Protein AF-Q93A21-F1 (afdb_monomer)

Structure (mmCIF, N/CA/C/O backbone):
data_AF-Q93A21-F1
#
_entry.id   AF-Q93A21-F1
#
loop_
_atom_site.group_PDB
_atom_site.id
_atom_site.type_symbol
_atom_site.label_atom_id
_atom_site.label_alt_id
_atom_site.label_comp_id
_atom_site.label_asym_id
_atom_site.label_entity_id
_atom_site.label_seq_id
_atom_site.pdbx_PDB_ins_code
_atom_site.Cartn_x
_atom_site.Cartn_y
_atom_site.Cartn_z
_atom_site.occupancy
_atom_site.B_iso_or_equiv
_atom_site.auth_seq_id
_atom_site.auth_comp_id
_atom_site.auth_asym_id
_atom_site.auth_atom_id
_atom_site.pdbx_PDB_model_num
ATOM 1 N N . ILE A 1 1 ? -16.514 -15.549 27.787 1.00 35.66 1 ILE A N 1
ATOM 2 C CA . ILE A 1 1 ? -16.927 -14.147 27.546 1.00 35.66 1 ILE A CA 1
ATOM 3 C C . ILE A 1 1 ? -17.495 -14.115 26.143 1.00 35.66 1 ILE A C 1
ATOM 5 O O . ILE A 1 1 ? -16.759 -14.428 25.216 1.00 35.66 1 ILE A O 1
ATOM 9 N N . ILE A 1 2 ? -18.793 -13.858 26.000 1.00 28.03 2 ILE A N 1
ATOM 10 C CA . ILE A 1 2 ? -19.399 -13.656 24.680 1.00 28.03 2 ILE A CA 1
ATOM 11 C C . ILE A 1 2 ? -19.115 -12.201 24.314 1.00 28.03 2 ILE A C 1
ATOM 13 O O . ILE A 1 2 ? -19.550 -11.308 25.030 1.00 28.03 2 ILE A O 1
ATOM 17 N N . GLN A 1 3 ? -18.335 -11.961 23.261 1.00 35.00 3 GLN A N 1
ATOM 18 C CA . GLN A 1 3 ? -18.197 -10.627 22.679 1.00 35.00 3 GLN A CA 1
ATOM 19 C C . GLN A 1 3 ? -19.165 -10.538 21.507 1.00 35.00 3 GLN A C 1
ATOM 21 O O . GLN A 1 3 ? -19.070 -11.331 20.571 1.00 35.00 3 GLN A O 1
ATOM 26 N N . ALA A 1 4 ? -20.122 -9.615 21.578 1.00 41.53 4 ALA A N 1
ATOM 27 C CA . ALA A 1 4 ? -20.961 -9.321 20.431 1.00 41.53 4 ALA A CA 1
ATOM 28 C C . ALA A 1 4 ? -20.088 -8.636 19.372 1.00 41.53 4 ALA A C 1
ATOM 30 O O . ALA A 1 4 ? -19.474 -7.612 19.652 1.00 41.53 4 ALA A O 1
ATOM 31 N N . GLN A 1 5 ? -19.984 -9.228 18.183 1.00 42.22 5 GLN A N 1
ATOM 32 C CA . GLN A 1 5 ? -19.219 -8.641 17.085 1.00 42.22 5 GLN A CA 1
ATOM 33 C C . GLN A 1 5 ? -19.942 -7.401 16.552 1.00 42.22 5 GLN A C 1
ATOM 35 O O . GLN A 1 5 ? -21.159 -7.422 16.370 1.00 42.22 5 GLN A O 1
ATOM 40 N N . ALA A 1 6 ? -19.186 -6.334 16.290 1.00 52.47 6 ALA A N 1
ATOM 41 C CA . ALA A 1 6 ? -19.730 -5.131 15.676 1.00 52.47 6 ALA A CA 1
ATOM 42 C C . ALA A 1 6 ? -20.179 -5.419 14.248 1.00 52.47 6 ALA A C 1
ATOM 44 O O . ALA A 1 6 ? -19.488 -6.120 13.513 1.00 52.47 6 ALA A O 1
ATOM 45 N N . ASP A 1 7 ? -21.303 -4.831 13.841 1.00 52.41 7 ASP A N 1
ATOM 46 C CA . ASP A 1 7 ? -21.748 -4.871 12.452 1.00 52.41 7 ASP A CA 1
ATOM 47 C C . ASP A 1 7 ? -20.815 -3.991 11.587 1.00 52.41 7 ASP A C 1
ATOM 49 O O . ASP A 1 7 ? -20.862 -2.755 11.680 1.00 52.41 7 ASP A O 1
ATOM 53 N N . PRO A 1 8 ? -19.973 -4.573 10.711 1.00 50.94 8 PRO A N 1
ATOM 54 C CA . PRO A 1 8 ? -19.048 -3.802 9.880 1.00 50.94 8 PRO A CA 1
ATOM 55 C C . PRO A 1 8 ? -19.769 -2.862 8.914 1.00 50.94 8 PRO A C 1
ATOM 57 O O . PRO A 1 8 ? -19.212 -1.835 8.519 1.00 50.94 8 PRO A O 1
ATOM 60 N N . THR A 1 9 ? -21.023 -3.157 8.554 1.00 53.62 9 THR A N 1
ATOM 61 C CA . THR A 1 9 ? -21.804 -2.290 7.669 1.00 53.62 9 THR A CA 1
ATOM 62 C C . THR A 1 9 ? -22.186 -0.981 8.357 1.00 53.62 9 THR A C 1
ATOM 64 O O . THR A 1 9 ? -22.279 0.051 7.689 1.00 53.62 9 THR A O 1
ATOM 67 N N . LYS A 1 10 ? -22.314 -0.970 9.692 1.00 55.03 10 LYS A N 1
ATOM 68 C CA . LYS A 1 10 ? -22.473 0.264 10.478 1.00 55.03 10 LYS A CA 1
ATOM 69 C C . LYS A 1 10 ? -21.170 1.057 10.554 1.00 55.03 10 LYS A C 1
ATOM 71 O O . LYS A 1 10 ? -21.223 2.274 10.401 1.00 55.03 10 LYS A O 1
ATOM 76 N N . SER A 1 11 ? -20.012 0.394 10.673 1.00 52.12 11 SER A N 1
ATOM 77 C CA . SER A 1 11 ? -18.696 1.059 10.595 1.00 52.12 11 SER A CA 1
ATOM 78 C C . SER A 1 11 ? -18.516 1.803 9.272 1.00 52.12 11 SER A C 1
ATOM 80 O O . SER A 1 11 ? -17.968 2.907 9.258 1.00 52.12 11 SER A O 1
ATOM 82 N N . LEU A 1 12 ? -18.990 1.195 8.177 1.00 55.97 12 LEU A N 1
ATOM 83 C CA . LEU A 1 12 ? -18.939 1.745 6.823 1.00 55.97 12 LEU A CA 1
ATOM 84 C C . LEU A 1 12 ? -19.945 2.894 6.617 1.00 55.97 12 LEU A C 1
ATOM 86 O O . LEU A 1 12 ? -19.618 3.884 5.968 1.00 55.97 12 LEU A O 1
ATOM 90 N N . LYS A 1 13 ? -21.155 2.790 7.190 1.00 53.31 13 LYS A N 1
ATOM 91 C CA . LYS A 1 13 ? -22.239 3.788 7.064 1.00 53.31 13 LYS A CA 1
ATOM 92 C C . LYS A 1 13 ? -22.122 4.979 8.014 1.00 53.31 13 LYS A C 1
ATOM 94 O O . LYS A 1 13 ? -22.643 6.045 7.699 1.00 53.31 13 LYS A O 1
ATOM 99 N N . ALA A 1 14 ? -21.425 4.855 9.143 1.00 49.59 14 ALA A N 1
ATOM 100 C CA . ALA A 1 14 ? -21.197 5.947 10.097 1.00 49.59 14 ALA A CA 1
ATOM 101 C C . ALA A 1 14 ? -20.151 6.981 9.609 1.00 49.59 14 ALA A C 1
ATOM 103 O O . ALA A 1 14 ? -19.453 7.624 10.399 1.00 49.59 14 ALA A O 1
ATOM 104 N N . ALA A 1 15 ? -20.119 7.211 8.290 1.00 39.16 15 ALA A N 1
ATOM 105 C CA . ALA A 1 15 ? -19.331 8.199 7.555 1.00 39.16 15 ALA A CA 1
ATOM 106 C C . ALA A 1 15 ? -19.536 9.663 8.013 1.00 39.16 15 ALA A C 1
ATOM 108 O O . ALA A 1 15 ? -18.883 10.561 7.489 1.00 39.16 15 ALA A O 1
ATOM 109 N N . GLY A 1 16 ? -20.409 9.914 8.994 1.00 41.53 16 GLY A N 1
ATOM 110 C CA . GLY A 1 16 ? -20.748 11.247 9.481 1.00 41.53 16 GLY A CA 1
ATOM 111 C C . GLY A 1 16 ? -19.915 11.790 10.644 1.00 41.53 16 GLY A C 1
ATOM 112 O O . GLY A 1 16 ? -19.806 13.009 10.731 1.00 41.53 16 GLY A O 1
ATOM 113 N N . SER A 1 17 ? -19.332 10.979 11.545 1.00 41.81 17 SER A N 1
ATOM 114 C CA . SER A 1 17 ? -18.677 11.594 12.726 1.00 41.81 17 SER A CA 1
ATOM 115 C C . SER A 1 17 ? -17.762 10.748 13.623 1.00 41.81 17 SER A C 1
ATOM 117 O O . SER A 1 17 ? -17.235 11.315 14.582 1.00 41.81 17 SER A O 1
ATOM 119 N N . SER A 1 18 ? -17.515 9.443 13.413 1.00 41.97 18 SER A N 1
ATOM 120 C CA . SER A 1 18 ? -16.707 8.695 14.414 1.00 41.97 18 SER A CA 1
ATOM 121 C C . SER A 1 18 ? -15.908 7.477 13.924 1.00 41.97 18 SER A C 1
ATOM 123 O O . SER A 1 18 ? -14.772 7.320 14.361 1.00 41.97 18 SER A O 1
ATOM 125 N N . SER A 1 19 ? -16.431 6.650 13.008 1.00 49.62 19 SER A N 1
ATOM 126 C CA . SER A 1 19 ? -15.796 5.386 12.558 1.00 49.62 19 SER A CA 1
ATOM 127 C C . SER A 1 19 ? -15.216 5.424 11.133 1.00 49.62 19 SER A C 1
ATOM 129 O O . SER A 1 19 ? -14.592 4.462 10.682 1.00 49.62 19 SER A O 1
ATOM 131 N N . SER A 1 20 ? -15.406 6.530 10.405 1.00 58.72 20 SER A N 1
ATOM 132 C CA . SER A 1 20 ? -15.055 6.663 8.980 1.00 58.72 20 SER A CA 1
ATOM 133 C C . SER A 1 20 ? -13.555 6.535 8.687 1.00 58.72 20 SER A C 1
ATOM 135 O O . SER A 1 20 ? -13.164 6.132 7.588 1.00 58.72 20 SER A O 1
ATOM 137 N N . GLY A 1 21 ? -12.706 6.831 9.676 1.00 71.38 21 GLY A N 1
ATOM 138 C CA . GLY A 1 21 ? -11.256 6.767 9.529 1.00 71.38 21 GLY A CA 1
ATOM 139 C C . GLY A 1 21 ? -10.744 5.360 9.236 1.00 71.38 21 GLY A C 1
ATOM 140 O O . GLY A 1 21 ? -9.847 5.214 8.413 1.00 71.38 21 GLY A O 1
ATOM 141 N N . VAL A 1 22 ? -11.333 4.320 9.839 1.00 80.38 22 VAL A N 1
ATOM 142 C CA . VAL A 1 22 ? -10.881 2.929 9.647 1.00 80.38 22 VAL A CA 1
ATOM 143 C C . VAL A 1 22 ? -11.109 2.477 8.207 1.00 80.38 22 VAL A C 1
ATOM 145 O O . VAL A 1 22 ? -10.188 1.961 7.584 1.00 80.38 22 VAL A O 1
ATOM 148 N N . ALA A 1 23 ? -12.288 2.752 7.639 1.00 73.75 23 ALA A N 1
ATOM 149 C CA . ALA A 1 23 ? -12.584 2.425 6.245 1.00 73.75 23 ALA A CA 1
ATOM 150 C C . ALA A 1 23 ? -11.651 3.172 5.272 1.00 73.75 23 ALA A C 1
ATOM 152 O O . ALA A 1 23 ? -11.076 2.565 4.371 1.00 73.75 23 ALA A O 1
ATOM 153 N N . LYS A 1 24 ? -11.415 4.476 5.478 1.00 76.50 24 LYS A N 1
ATOM 154 C CA . LYS A 1 24 ? -10.456 5.230 4.650 1.00 76.50 24 LYS A CA 1
ATOM 155 C C . LYS A 1 24 ? -9.019 4.712 4.801 1.00 76.50 24 LYS A C 1
ATOM 157 O O . LYS A 1 24 ? -8.284 4.646 3.814 1.00 76.50 24 LYS A O 1
ATOM 162 N N . GLY A 1 25 ? -8.633 4.308 6.010 1.00 80.19 25 GLY A N 1
ATOM 163 C CA . GLY A 1 25 ? -7.358 3.649 6.278 1.00 80.19 25 GLY A CA 1
ATOM 164 C C . GLY A 1 25 ? -7.228 2.333 5.515 1.00 80.19 25 GLY A C 1
ATOM 165 O O . GLY A 1 25 ? -6.240 2.142 4.813 1.00 80.19 25 GLY A O 1
ATOM 166 N N . ALA A 1 26 ? -8.249 1.472 5.572 1.00 82.31 26 ALA A N 1
ATOM 167 C CA . ALA A 1 26 ? -8.297 0.209 4.836 1.00 82.31 26 ALA A CA 1
ATOM 168 C C . ALA A 1 26 ? -8.162 0.423 3.319 1.00 82.31 26 ALA A C 1
ATOM 170 O O . ALA A 1 26 ? -7.377 -0.261 2.667 1.00 82.31 26 ALA A O 1
ATOM 171 N N . LEU A 1 27 ? -8.861 1.420 2.761 1.00 76.69 27 LEU A N 1
ATOM 172 C CA . LEU A 1 27 ? -8.749 1.782 1.344 1.00 76.69 27 LEU A CA 1
ATOM 173 C C . LEU A 1 27 ? -7.333 2.246 0.984 1.00 76.69 27 LEU A C 1
ATOM 175 O O . LEU A 1 27 ? -6.785 1.827 -0.033 1.00 76.69 27 LEU A O 1
ATOM 179 N N . THR A 1 28 ? -6.735 3.090 1.827 1.00 78.69 28 THR A N 1
ATOM 180 C CA . THR A 1 28 ? -5.367 3.582 1.618 1.00 78.69 28 THR A CA 1
ATOM 181 C C . THR A 1 28 ? -4.352 2.442 1.669 1.00 78.69 28 THR A C 1
ATOM 183 O O . THR A 1 28 ? -3.467 2.379 0.821 1.00 78.69 28 THR A O 1
ATOM 186 N N . ILE A 1 29 ? -4.492 1.524 2.631 1.00 86.06 29 ILE A N 1
ATOM 187 C CA . ILE A 1 29 ? -3.640 0.336 2.747 1.00 86.06 29 ILE A CA 1
ATOM 188 C C . ILE A 1 29 ? -3.776 -0.541 1.508 1.00 86.06 29 ILE A C 1
ATOM 190 O O . ILE A 1 29 ? -2.761 -0.869 0.904 1.00 86.06 29 ILE A O 1
ATOM 194 N N . LEU A 1 30 ? -5.001 -0.878 1.097 1.00 82.25 30 LEU A N 1
ATOM 195 C CA . LEU A 1 30 ? -5.222 -1.724 -0.074 1.00 82.25 30 LEU A CA 1
ATOM 196 C C . LEU A 1 30 ? -4.632 -1.089 -1.342 1.00 82.25 30 LEU A C 1
ATOM 198 O O . LEU A 1 30 ? -3.885 -1.747 -2.063 1.00 82.25 30 LEU A O 1
ATOM 202 N N . GLY A 1 31 ? -4.904 0.199 -1.583 1.00 76.06 31 GLY A N 1
ATOM 203 C CA . GLY A 1 31 ? -4.332 0.939 -2.713 1.00 76.06 31 GLY A CA 1
ATOM 204 C C . GLY A 1 31 ? -2.802 0.957 -2.686 1.00 76.06 31 GLY A C 1
ATOM 205 O O . GLY A 1 31 ? -2.156 0.672 -3.695 1.00 76.06 31 GLY A O 1
ATOM 206 N N . GLY A 1 32 ? -2.214 1.192 -1.510 1.00 80.81 32 GLY A N 1
ATOM 207 C CA . GLY A 1 32 ? -0.769 1.146 -1.323 1.00 80.81 32 GLY A CA 1
ATOM 208 C C . GLY A 1 32 ? -0.169 -0.241 -1.555 1.00 80.81 32 GLY A C 1
ATOM 209 O O . GLY A 1 32 ? 0.879 -0.355 -2.184 1.00 80.81 32 GLY A O 1
ATOM 210 N N . GLN A 1 33 ? -0.832 -1.311 -1.113 1.00 84.69 33 GLN A N 1
ATOM 211 C CA . GLN A 1 33 ? -0.381 -2.689 -1.331 1.00 84.69 33 GLN A CA 1
ATOM 212 C C . GLN A 1 33 ? -0.438 -3.101 -2.801 1.00 84.69 33 GLN A C 1
ATOM 214 O O . GLN A 1 33 ? 0.506 -3.719 -3.290 1.00 84.69 33 GLN A O 1
ATOM 219 N N . ILE A 1 34 ? -1.498 -2.719 -3.519 1.00 82.38 34 ILE A N 1
ATOM 220 C CA . ILE A 1 34 ? -1.605 -2.928 -4.971 1.00 82.38 34 ILE A CA 1
ATOM 221 C C . ILE A 1 34 ? -0.466 -2.195 -5.684 1.00 82.38 34 ILE A C 1
ATOM 223 O O . ILE A 1 34 ? 0.241 -2.801 -6.486 1.00 82.38 34 ILE A O 1
ATOM 227 N N . CYS A 1 35 ? -0.238 -0.925 -5.337 1.00 85.31 35 CYS A N 1
ATOM 228 C CA . CYS A 1 35 ? 0.870 -0.133 -5.867 1.00 85.31 35 CYS A CA 1
ATOM 229 C C . CYS A 1 35 ? 2.231 -0.794 -5.597 1.00 85.31 35 CYS A C 1
ATOM 231 O O . CYS A 1 35 ? 3.031 -0.949 -6.517 1.00 85.31 35 CYS A O 1
ATOM 233 N N . MET A 1 36 ? 2.483 -1.241 -4.362 1.00 90.38 36 MET A N 1
ATOM 234 C CA . MET A 1 36 ? 3.740 -1.886 -3.975 1.00 90.38 36 MET A CA 1
ATOM 235 C C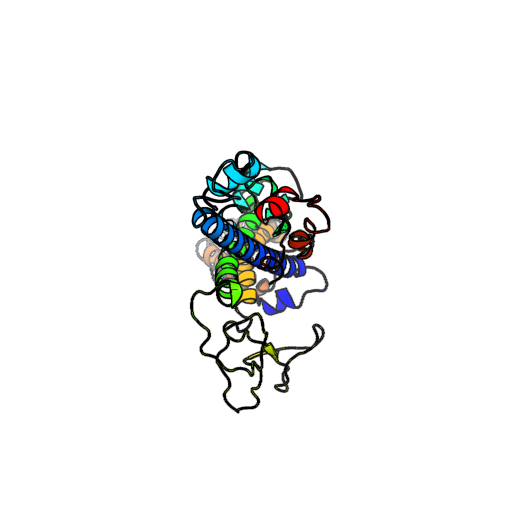 . MET A 1 36 ? 3.976 -3.186 -4.747 1.00 90.38 36 MET A C 1
ATOM 237 O O . MET A 1 36 ? 5.063 -3.386 -5.286 1.00 90.38 36 MET A O 1
ATOM 241 N N . LEU A 1 37 ? 2.961 -4.048 -4.840 1.00 86.19 37 LEU A N 1
ATOM 242 C CA . LEU A 1 37 ? 3.049 -5.321 -5.559 1.0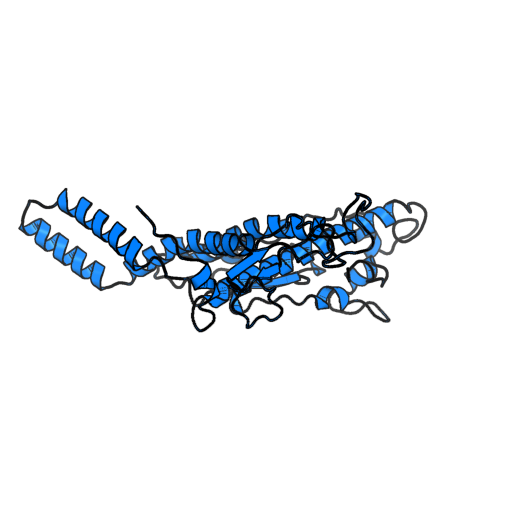0 86.19 37 LEU A CA 1
ATOM 243 C C . LEU A 1 37 ? 3.204 -5.125 -7.070 1.00 86.19 37 LEU A C 1
ATOM 245 O O . LEU A 1 37 ? 4.009 -5.818 -7.694 1.00 86.19 37 LEU A O 1
ATOM 249 N N . GLY A 1 38 ? 2.462 -4.182 -7.655 1.00 82.31 38 GLY A N 1
ATOM 250 C CA . GLY A 1 38 ? 2.583 -3.826 -9.068 1.00 82.31 38 GLY A CA 1
ATOM 251 C C . GLY A 1 38 ? 3.979 -3.293 -9.388 1.00 82.31 38 GLY A C 1
ATOM 252 O O . GLY A 1 38 ? 4.647 -3.802 -10.290 1.00 82.31 38 GLY A O 1
ATOM 253 N N . LEU A 1 39 ? 4.472 -2.341 -8.588 1.00 87.88 39 LEU A N 1
ATOM 254 C CA . LEU A 1 39 ? 5.812 -1.773 -8.734 1.00 87.88 39 LEU A CA 1
ATOM 255 C C . LEU A 1 39 ? 6.903 -2.839 -8.573 1.00 87.88 39 LEU A C 1
ATOM 257 O O . LEU A 1 39 ? 7.810 -2.912 -9.400 1.00 87.88 39 LEU A O 1
ATOM 261 N N . GLN A 1 40 ? 6.795 -3.705 -7.563 1.00 91.62 40 GLN A N 1
ATOM 262 C CA . GLN A 1 40 ? 7.717 -4.822 -7.352 1.00 91.62 40 GLN A CA 1
ATOM 263 C C . GLN A 1 40 ? 7.764 -5.755 -8.569 1.00 91.62 40 GLN A C 1
ATOM 265 O O . GLN A 1 40 ? 8.851 -6.086 -9.047 1.00 91.62 40 GLN A O 1
ATOM 270 N N . LYS A 1 41 ? 6.604 -6.158 -9.106 1.00 88.69 41 LYS A N 1
ATOM 271 C CA . LYS A 1 41 ? 6.532 -7.022 -10.295 1.00 88.69 41 LYS A CA 1
ATOM 272 C C . LYS A 1 41 ? 7.110 -6.348 -11.535 1.00 88.69 41 LYS A C 1
ATOM 274 O O . LYS A 1 41 ? 7.840 -7.006 -12.274 1.00 88.69 41 LYS A O 1
ATOM 279 N N . GLN A 1 42 ? 6.838 -5.060 -11.754 1.00 86.88 42 GLN A N 1
ATOM 280 C CA . GLN A 1 42 ? 7.413 -4.330 -12.888 1.00 86.88 42 GLN A CA 1
ATOM 281 C C . GLN A 1 42 ? 8.928 -4.174 -12.761 1.00 86.88 42 GLN A C 1
ATOM 283 O O . GLN A 1 42 ? 9.646 -4.396 -13.733 1.00 86.88 42 GLN A O 1
ATOM 288 N N . LEU A 1 43 ? 9.436 -3.848 -11.569 1.00 90.69 43 LEU A N 1
ATOM 289 C CA . LEU A 1 43 ? 10.876 -3.778 -11.318 1.00 90.69 43 LEU A CA 1
ATOM 290 C C . LEU A 1 43 ? 11.546 -5.132 -11.562 1.00 90.69 43 LEU A C 1
ATOM 292 O O . LEU A 1 43 ? 12.593 -5.184 -12.204 1.00 90.69 43 LEU A O 1
ATOM 296 N N . GLN A 1 44 ? 10.927 -6.225 -11.110 1.00 91.50 44 GLN A N 1
ATOM 297 C CA . GLN A 1 44 ? 11.428 -7.577 -11.345 1.00 91.50 44 GLN A CA 1
ATOM 298 C C . GLN A 1 44 ? 11.450 -7.912 -12.842 1.00 91.50 44 GLN A C 1
ATOM 300 O O . GLN A 1 44 ? 12.493 -8.297 -13.365 1.00 91.50 44 GLN A O 1
ATOM 305 N N . ALA A 1 45 ? 10.341 -7.687 -13.552 1.00 88.12 45 ALA A N 1
ATOM 306 C CA . ALA A 1 45 ? 10.245 -7.941 -14.987 1.00 88.12 45 ALA A CA 1
ATOM 307 C C . ALA A 1 45 ? 11.253 -7.105 -15.795 1.00 88.12 45 ALA A C 1
ATOM 309 O O . ALA A 1 45 ? 11.907 -7.621 -16.702 1.00 88.12 45 ALA A O 1
ATOM 310 N N . GLN A 1 46 ? 11.421 -5.827 -15.445 1.00 88.25 46 GLN A N 1
ATOM 311 C CA . GLN A 1 46 ? 12.367 -4.932 -16.108 1.00 88.25 46 GLN A CA 1
ATOM 312 C C . GLN A 1 46 ? 13.815 -5.355 -15.857 1.00 88.25 46 GLN A C 1
ATOM 314 O O . GLN A 1 46 ? 14.636 -5.363 -16.776 1.00 88.25 46 GLN A O 1
ATOM 319 N N . ARG A 1 47 ? 14.131 -5.744 -14.619 1.00 90.00 47 ARG A N 1
ATOM 320 C CA . ARG A 1 47 ? 15.449 -6.260 -14.254 1.00 90.00 47 ARG A CA 1
ATOM 321 C C . ARG A 1 47 ? 15.773 -7.537 -15.022 1.00 90.00 47 ARG A C 1
ATOM 323 O O . ARG A 1 47 ? 16.853 -7.633 -15.601 1.00 90.00 47 ARG A O 1
ATOM 330 N N . ASP A 1 48 ? 14.845 -8.488 -15.070 1.00 89.62 48 ASP A N 1
ATOM 331 C CA . ASP A 1 48 ? 15.032 -9.757 -15.779 1.00 89.62 48 ASP A CA 1
ATOM 332 C C . ASP A 1 48 ? 15.200 -9.533 -17.288 1.00 89.62 48 ASP A C 1
ATOM 334 O O . ASP A 1 48 ? 16.088 -10.121 -17.913 1.00 89.62 48 ASP A O 1
ATOM 338 N N . LEU A 1 49 ? 14.434 -8.597 -17.862 1.00 87.88 49 LEU A N 1
ATOM 339 C CA . LEU A 1 49 ? 14.604 -8.158 -19.245 1.00 87.88 49 LEU A CA 1
ATOM 340 C C . LEU A 1 49 ? 16.020 -7.622 -19.492 1.00 87.88 49 LEU A C 1
ATOM 342 O O . LEU A 1 49 ? 16.663 -8.022 -20.462 1.00 87.88 49 LEU A O 1
ATOM 346 N N . TYR A 1 50 ? 16.533 -6.747 -18.630 1.00 89.25 50 TYR A N 1
ATOM 347 C CA . TYR A 1 50 ? 17.875 -6.195 -18.809 1.00 89.25 50 TYR A CA 1
ATOM 348 C C . TYR A 1 50 ? 18.985 -7.230 -18.606 1.00 89.25 50 TYR A C 1
ATOM 350 O O . TYR A 1 50 ? 19.978 -7.207 -19.331 1.00 89.25 50 TYR A O 1
ATOM 358 N N . LEU A 1 51 ? 18.822 -8.161 -17.663 1.00 87.94 51 LEU A N 1
ATOM 359 C CA . LEU A 1 51 ? 19.780 -9.248 -17.443 1.00 87.94 51 LEU A CA 1
ATOM 360 C C . LEU A 1 51 ? 19.812 -10.236 -18.617 1.00 87.94 51 LEU A C 1
ATOM 362 O O . LEU A 1 51 ? 20.882 -10.750 -18.950 1.00 87.94 51 LEU A O 1
ATOM 366 N N . SER A 1 52 ? 18.678 -10.453 -19.293 1.00 86.44 52 SER A N 1
ATOM 367 C CA . SER A 1 52 ? 18.633 -11.259 -20.522 1.00 86.44 52 SER A CA 1
ATOM 368 C C . SER A 1 52 ? 19.469 -10.645 -21.658 1.00 86.44 52 SER A C 1
ATOM 370 O O . SER A 1 52 ? 20.031 -11.362 -22.485 1.00 86.44 52 SER A O 1
ATOM 372 N N . GLN A 1 53 ? 19.655 -9.320 -21.646 1.00 82.94 53 GLN A N 1
ATOM 373 C CA . GLN A 1 53 ? 20.440 -8.557 -22.622 1.00 82.94 53 GLN A CA 1
ATOM 374 C C . GLN A 1 53 ? 21.923 -8.458 -22.217 1.00 82.94 53 GLN A C 1
ATOM 376 O O . GLN A 1 53 ? 22.553 -7.418 -22.369 1.00 82.94 53 GLN A O 1
ATOM 381 N N . SER A 1 54 ? 22.503 -9.557 -21.721 1.00 66.75 54 SER A N 1
ATOM 382 C CA . SER A 1 54 ? 23.845 -9.649 -21.103 1.00 66.75 54 SER A CA 1
ATOM 383 C C . SER A 1 54 ? 25.019 -8.972 -21.840 1.00 66.75 54 SER A C 1
ATOM 385 O O . SER A 1 54 ? 26.039 -8.677 -21.217 1.00 66.75 54 SER A O 1
ATOM 387 N N . LYS A 1 55 ? 24.905 -8.702 -23.148 1.00 73.31 55 LYS A N 1
ATOM 388 C CA . LYS A 1 55 ? 25.948 -8.068 -23.980 1.00 73.31 55 LYS A CA 1
ATOM 389 C C . LYS A 1 55 ? 25.664 -6.611 -24.364 1.00 73.31 55 LYS A C 1
ATOM 391 O O . LYS A 1 55 ? 26.480 -6.009 -25.059 1.00 73.31 55 LYS A O 1
ATOM 396 N N . SER A 1 56 ? 24.542 -6.037 -23.939 1.00 77.00 56 SER A N 1
ATOM 397 C CA . SER A 1 56 ? 24.120 -4.690 -24.332 1.00 77.00 56 SER A CA 1
ATOM 398 C C . SER A 1 56 ? 23.610 -3.888 -23.131 1.00 77.00 56 SER A C 1
ATOM 400 O O . SER A 1 56 ? 23.108 -4.475 -22.169 1.00 77.00 56 SER A O 1
ATOM 402 N N . PRO A 1 57 ? 23.728 -2.548 -23.157 1.00 77.12 57 PRO A N 1
ATOM 403 C CA . PRO A 1 57 ? 23.079 -1.699 -22.166 1.00 77.12 57 PRO A CA 1
ATOM 404 C C . PRO A 1 57 ? 21.583 -2.043 -22.057 1.00 77.12 57 PRO A C 1
ATOM 406 O O . PRO A 1 57 ? 20.971 -2.386 -23.069 1.00 77.12 57 PRO A O 1
ATOM 409 N N . PRO A 1 58 ? 20.979 -1.952 -20.862 1.00 80.56 58 PRO A N 1
ATOM 410 C CA . PRO A 1 58 ? 21.470 -1.166 -19.732 1.00 80.56 58 PRO A CA 1
ATOM 411 C C . PRO A 1 58 ? 22.192 -1.967 -18.634 1.00 80.56 58 PRO A C 1
ATOM 413 O O . PRO A 1 58 ? 22.868 -1.339 -17.833 1.00 80.56 58 PRO A O 1
ATOM 416 N N . CYS A 1 59 ? 22.106 -3.305 -18.594 1.00 85.19 59 CYS A N 1
ATOM 417 C CA . CYS A 1 59 ? 22.858 -4.131 -17.627 1.00 85.19 59 CYS A CA 1
ATOM 418 C C . CYS A 1 59 ? 24.141 -4.758 -18.198 1.00 85.19 59 CYS A C 1
ATOM 420 O O . CYS A 1 59 ? 25.017 -5.148 -17.426 1.00 85.19 59 CYS A O 1
ATOM 422 N N . GLY A 1 60 ? 24.262 -4.877 -19.523 1.00 80.38 60 GLY A N 1
ATOM 423 C CA . GLY A 1 60 ? 25.466 -5.357 -20.201 1.00 80.38 60 GLY A CA 1
ATOM 424 C C . GLY A 1 60 ? 26.426 -4.224 -20.584 1.00 80.38 60 GLY A C 1
ATOM 425 O O . GLY A 1 60 ? 26.038 -3.062 -20.707 1.00 80.38 60 GLY A O 1
ATOM 426 N N . GLY A 1 61 ? 27.698 -4.566 -20.810 1.00 82.25 61 GLY A N 1
ATOM 427 C CA . GLY A 1 61 ? 28.743 -3.596 -21.154 1.00 82.25 61 GLY A CA 1
ATOM 428 C C . GLY A 1 61 ? 29.237 -2.808 -19.937 1.00 82.25 61 GLY A C 1
ATOM 429 O O . GLY A 1 61 ? 29.703 -3.410 -18.973 1.00 82.25 61 GLY A O 1
ATOM 430 N N . ASN A 1 62 ? 29.153 -1.474 -19.997 1.00 82.25 62 ASN A N 1
ATOM 431 C CA . ASN A 1 62 ? 29.578 -0.560 -18.930 1.00 82.25 62 ASN A CA 1
ATOM 432 C C . ASN A 1 62 ? 28.374 0.248 -18.389 1.00 82.25 62 ASN A C 1
ATOM 434 O O . ASN A 1 62 ? 28.155 1.379 -18.831 1.00 82.25 62 ASN A O 1
ATOM 438 N N . PRO A 1 63 ? 27.537 -0.344 -17.513 1.00 84.00 63 PRO A N 1
ATOM 439 C CA . PRO A 1 63 ? 26.356 0.318 -16.954 1.00 84.00 63 PRO A CA 1
ATOM 440 C C . PRO A 1 63 ? 26.731 1.527 -16.086 1.00 84.00 63 PRO A C 1
ATOM 442 O O . PRO A 1 63 ? 27.787 1.541 -15.453 1.00 84.00 63 PRO A O 1
ATOM 445 N N . THR A 1 64 ? 25.839 2.521 -15.988 1.00 84.94 64 THR A N 1
ATOM 446 C CA . THR A 1 64 ? 26.010 3.603 -15.001 1.00 84.94 64 THR A CA 1
ATOM 447 C C . THR A 1 64 ? 25.997 3.028 -13.576 1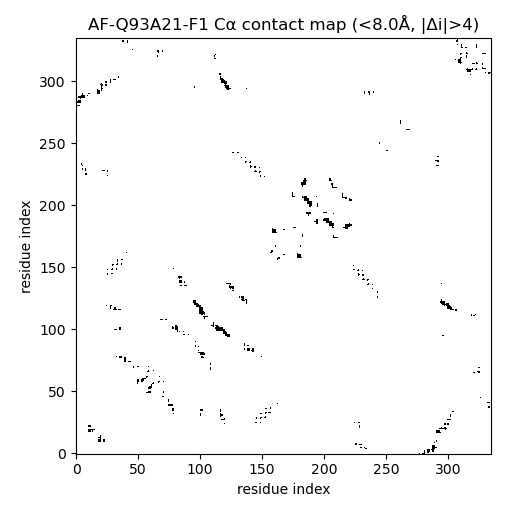.00 84.94 64 THR A C 1
ATOM 449 O O . THR A 1 64 ? 25.410 1.960 -13.366 1.00 84.94 64 THR A O 1
ATOM 452 N N . PRO A 1 65 ? 26.604 3.690 -12.573 1.00 85.94 65 PRO A N 1
ATOM 453 C CA . PRO A 1 65 ? 26.598 3.203 -11.189 1.00 85.94 65 PRO A CA 1
ATOM 454 C C . PRO A 1 65 ? 25.190 2.889 -10.652 1.00 85.94 65 PRO A C 1
ATOM 456 O O . PRO A 1 65 ? 24.970 1.864 -9.997 1.00 85.94 65 PRO A O 1
ATOM 459 N N . GLU A 1 66 ? 24.218 3.730 -10.994 1.00 84.19 66 GLU A N 1
ATOM 460 C CA . GLU A 1 66 ? 22.812 3.604 -10.604 1.00 84.19 66 GLU A CA 1
ATOM 461 C C . GLU A 1 66 ? 22.159 2.376 -11.243 1.00 84.19 66 GLU A C 1
ATOM 463 O O . GLU A 1 66 ? 21.443 1.623 -10.579 1.00 84.19 66 GLU A O 1
ATOM 468 N N . MET A 1 67 ? 22.428 2.150 -12.530 1.00 88.25 67 MET A N 1
ATOM 469 C CA . MET A 1 67 ? 21.903 1.003 -13.262 1.00 88.25 67 MET A CA 1
ATOM 470 C C . MET A 1 67 ? 22.582 -0.292 -12.816 1.00 88.25 67 MET A C 1
ATOM 472 O O . MET A 1 67 ? 21.917 -1.297 -12.594 1.00 88.25 67 MET A O 1
ATOM 476 N N . ASN A 1 68 ? 23.895 -0.264 -12.583 1.00 87.62 68 ASN A N 1
ATOM 477 C CA . ASN A 1 68 ? 24.641 -1.399 -12.050 1.00 87.62 68 ASN A CA 1
ATOM 478 C C . ASN A 1 68 ? 24.085 -1.847 -10.688 1.00 87.62 68 ASN A C 1
ATOM 480 O O . ASN A 1 68 ? 23.973 -3.047 -10.433 1.00 87.62 68 ASN A O 1
ATOM 484 N N . THR A 1 69 ? 23.683 -0.891 -9.844 1.00 88.25 69 THR A N 1
ATOM 485 C CA . THR A 1 69 ? 23.010 -1.169 -8.567 1.00 88.25 69 THR A CA 1
ATOM 486 C C . THR A 1 69 ? 21.685 -1.898 -8.793 1.00 88.25 69 THR A C 1
ATOM 488 O O . THR A 1 69 ? 21.464 -2.950 -8.196 1.00 88.25 69 THR A O 1
ATOM 491 N N . PHE A 1 70 ? 20.839 -1.412 -9.703 1.00 90.06 70 PHE A N 1
ATOM 492 C CA . PHE A 1 70 ? 19.574 -2.068 -10.051 1.00 90.06 70 PHE A CA 1
ATOM 493 C C . PHE A 1 70 ? 19.768 -3.493 -10.597 1.00 90.06 70 PHE A C 1
ATOM 495 O O . PHE A 1 70 ? 19.145 -4.439 -10.119 1.00 90.06 70 PHE A O 1
ATOM 502 N N . CYS A 1 71 ? 20.699 -3.683 -11.536 1.00 89.31 71 CYS A N 1
ATOM 503 C CA . CYS A 1 71 ? 20.984 -4.986 -12.144 1.00 89.31 71 CYS A CA 1
ATOM 504 C C . CYS A 1 71 ? 21.448 -6.031 -11.114 1.00 89.31 71 CYS A C 1
ATOM 506 O O . CYS A 1 71 ? 21.105 -7.214 -11.205 1.00 89.31 71 CYS A O 1
ATOM 508 N N . ARG A 1 72 ? 22.240 -5.611 -10.120 1.00 88.12 72 ARG A N 1
ATOM 509 C CA . ARG A 1 72 ? 22.873 -6.515 -9.143 1.00 88.12 72 ARG A CA 1
ATOM 510 C C . ARG A 1 72 ? 22.072 -6.715 -7.862 1.00 88.12 72 ARG A C 1
ATOM 512 O O . ARG A 1 72 ? 22.353 -7.663 -7.136 1.00 88.12 72 ARG A O 1
ATOM 519 N N . THR A 1 73 ? 21.074 -5.879 -7.600 1.00 90.06 73 THR A N 1
ATOM 520 C CA . THR A 1 73 ? 20.249 -5.980 -6.390 1.00 90.06 73 THR A CA 1
ATOM 521 C C . THR A 1 73 ? 19.011 -6.827 -6.671 1.00 90.06 73 THR A C 1
ATOM 523 O O . THR A 1 73 ? 18.316 -6.600 -7.658 1.00 90.06 73 THR A O 1
ATOM 526 N N . ALA A 1 74 ? 18.731 -7.817 -5.821 1.00 91.19 74 ALA A N 1
ATOM 527 C CA . ALA A 1 74 ? 17.468 -8.550 -5.880 1.00 91.19 74 ALA A CA 1
ATOM 528 C C . ALA A 1 74 ? 16.310 -7.631 -5.467 1.00 91.19 74 ALA A C 1
ATOM 530 O O . ALA A 1 74 ? 16.460 -6.848 -4.528 1.00 91.19 74 ALA A O 1
ATOM 531 N N . ILE A 1 75 ? 15.167 -7.725 -6.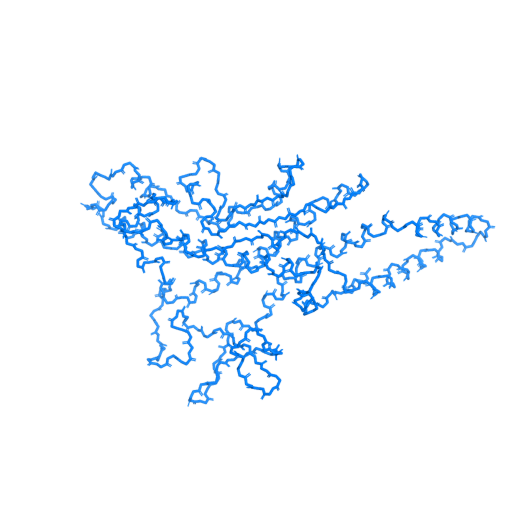150 1.00 93.31 75 ILE A N 1
ATOM 532 C CA . ILE A 1 75 ? 13.985 -6.947 -5.774 1.00 93.31 75 ILE A CA 1
ATOM 533 C C . ILE A 1 75 ? 13.373 -7.591 -4.513 1.00 93.31 75 ILE A C 1
ATOM 535 O O . ILE A 1 75 ? 12.999 -8.764 -4.567 1.00 93.31 75 ILE A O 1
ATOM 539 N N . PRO A 1 76 ? 13.307 -6.882 -3.369 1.00 93.88 76 PRO A N 1
ATOM 540 C CA . PRO A 1 76 ? 12.733 -7.418 -2.136 1.00 93.88 76 PRO A CA 1
ATOM 541 C C . PRO A 1 76 ? 11.205 -7.504 -2.219 1.00 93.88 76 PRO A C 1
ATOM 543 O O . PRO A 1 76 ? 10.589 -6.963 -3.136 1.00 93.88 76 PRO A O 1
ATOM 546 N N . ASP A 1 77 ? 10.585 -8.140 -1.225 1.00 94.25 77 ASP A N 1
ATOM 547 C CA . ASP A 1 77 ? 9.138 -8.048 -1.032 1.00 94.25 77 ASP A CA 1
ATOM 548 C C . ASP A 1 77 ? 8.768 -6.698 -0.406 1.00 94.25 77 ASP A C 1
ATOM 550 O O . ASP A 1 77 ? 9.108 -6.424 0.748 1.00 94.25 77 ASP A O 1
ATOM 554 N N . PHE A 1 78 ? 8.062 -5.860 -1.162 1.00 95.62 78 PHE A N 1
ATOM 555 C CA . PHE A 1 78 ? 7.706 -4.503 -0.753 1.00 95.62 78 PHE A CA 1
ATOM 556 C C . PHE A 1 78 ? 6.664 -4.529 0.372 1.00 95.62 78 PHE A C 1
ATOM 558 O O . PHE A 1 78 ? 6.688 -3.652 1.237 1.00 95.62 78 PHE A O 1
ATOM 565 N N . ILE A 1 79 ? 5.804 -5.553 0.418 1.00 94.69 79 ILE A N 1
ATOM 566 C CA . ILE A 1 79 ? 4.778 -5.703 1.459 1.00 94.69 79 ILE A CA 1
ATOM 567 C C . ILE A 1 79 ? 5.424 -5.931 2.832 1.00 94.69 79 ILE A C 1
ATOM 569 O O . ILE A 1 79 ? 5.047 -5.296 3.817 1.00 94.69 79 ILE A O 1
ATOM 573 N N . SER A 1 80 ? 6.459 -6.771 2.900 1.00 95.38 80 SER A N 1
ATOM 574 C CA . SER A 1 80 ? 7.174 -7.059 4.153 1.00 95.38 80 SER A CA 1
ATOM 575 C C . SER A 1 80 ? 7.881 -5.852 4.790 1.00 95.38 80 SER A C 1
ATOM 577 O O . SER A 1 80 ? 8.263 -5.914 5.959 1.00 95.38 80 SER A O 1
ATOM 579 N N . THR A 1 81 ? 8.042 -4.745 4.056 1.00 96.06 81 THR A N 1
ATOM 580 C CA . THR A 1 81 ? 8.725 -3.538 4.553 1.00 96.06 81 THR A CA 1
ATOM 581 C C . THR A 1 81 ? 7.891 -2.749 5.562 1.00 96.06 81 THR A C 1
ATOM 583 O O . THR A 1 81 ? 8.429 -1.969 6.343 1.00 96.06 81 THR A O 1
ATOM 586 N N . VAL A 1 82 ? 6.571 -2.946 5.577 1.00 96.94 82 VAL A N 1
ATOM 587 C CA . VAL A 1 82 ? 5.649 -2.149 6.390 1.00 96.94 82 VAL A CA 1
ATOM 588 C C . VAL A 1 82 ? 5.360 -2.861 7.710 1.00 96.94 82 VAL A C 1
ATOM 590 O O . VAL A 1 82 ? 4.771 -3.942 7.742 1.00 96.94 82 VAL A O 1
ATOM 593 N N . ASN A 1 83 ? 5.736 -2.229 8.825 1.00 95.50 83 ASN A N 1
ATOM 594 C CA . ASN A 1 83 ? 5.481 -2.751 10.166 1.00 95.50 83 ASN A CA 1
ATOM 595 C C . ASN A 1 83 ? 5.005 -1.649 11.127 1.00 95.50 83 ASN A C 1
ATOM 597 O O . ASN A 1 83 ? 5.800 -0.898 11.702 1.00 95.50 83 ASN A O 1
ATOM 601 N N . PHE A 1 84 ? 3.688 -1.580 11.331 1.00 94.19 84 PHE A N 1
ATOM 602 C CA . PHE A 1 84 ? 3.050 -0.560 12.173 1.00 94.19 84 PHE A CA 1
ATOM 603 C C . PHE A 1 84 ? 3.404 -0.725 13.652 1.00 94.19 84 PHE A C 1
ATOM 605 O O . PHE A 1 84 ? 3.587 0.263 14.366 1.00 94.19 84 PHE A O 1
ATOM 612 N N . VAL A 1 85 ? 3.533 -1.974 14.113 1.00 92.38 85 VAL A N 1
ATOM 613 C CA . VAL A 1 85 ? 3.853 -2.298 15.511 1.00 92.38 85 VAL A CA 1
ATOM 614 C C . VAL A 1 85 ? 5.265 -1.839 15.849 1.00 92.38 85 VAL A C 1
ATOM 616 O O . VAL A 1 85 ? 5.458 -1.159 16.857 1.00 92.38 85 VAL A O 1
ATOM 619 N N . LYS A 1 86 ? 6.235 -2.145 14.980 1.00 92.44 86 LYS A N 1
ATOM 620 C CA . LYS A 1 86 ? 7.618 -1.679 15.111 1.00 92.44 86 LYS A CA 1
ATOM 621 C C . LYS A 1 86 ? 7.676 -0.156 15.106 1.00 92.44 86 LYS A C 1
ATOM 623 O O . LYS A 1 86 ? 8.248 0.421 16.025 1.00 92.44 86 LYS A O 1
ATOM 628 N N . LYS A 1 87 ? 7.027 0.491 14.131 1.00 92.31 87 LYS A N 1
ATOM 629 C CA . LYS A 1 87 ? 7.010 1.956 14.019 1.00 92.31 87 LYS A CA 1
ATOM 630 C C . LYS A 1 87 ? 6.507 2.620 15.297 1.00 92.31 87 LYS A C 1
ATOM 632 O O . LYS A 1 87 ? 7.162 3.508 15.829 1.00 92.31 87 LYS A O 1
ATOM 637 N N . GLN A 1 88 ? 5.373 2.161 15.820 1.00 90.06 88 GLN A N 1
ATOM 638 C CA . GLN A 1 88 ? 4.815 2.714 17.047 1.00 90.06 88 GLN A CA 1
ATOM 639 C C . GLN A 1 88 ? 5.691 2.422 18.279 1.00 90.06 88 GLN A C 1
ATOM 641 O O . GLN A 1 88 ? 5.830 3.281 19.154 1.00 90.06 88 GLN A O 1
ATOM 646 N N . ASN A 1 89 ? 6.276 1.227 18.365 1.00 88.44 89 ASN A N 1
ATOM 647 C CA . ASN A 1 89 ? 7.152 0.864 19.474 1.00 88.44 89 ASN A CA 1
ATOM 648 C C . ASN A 1 89 ? 8.434 1.716 19.506 1.00 88.44 89 ASN A C 1
ATOM 650 O O . ASN A 1 89 ? 8.841 2.140 20.585 1.00 88.44 89 ASN A O 1
ATOM 654 N N . ASP A 1 90 ? 9.015 2.007 18.341 1.00 88.56 90 ASP A N 1
ATOM 655 C CA . ASP A 1 90 ? 10.277 2.745 18.214 1.00 88.56 90 ASP A CA 1
ATOM 656 C C . ASP A 1 90 ? 10.089 4.271 18.345 1.00 88.56 90 ASP A C 1
ATOM 658 O O . ASP A 1 90 ? 10.941 4.952 18.914 1.00 88.56 90 ASP A O 1
ATOM 662 N N . ASP A 1 91 ? 8.958 4.816 17.879 1.00 84.19 91 ASP A N 1
ATOM 663 C CA . ASP A 1 91 ? 8.711 6.267 17.844 1.00 84.19 91 ASP A CA 1
ATOM 664 C C . ASP A 1 91 ? 7.957 6.815 19.064 1.00 84.19 91 ASP A C 1
ATOM 666 O O . ASP A 1 91 ? 7.624 8.002 19.102 1.00 84.19 91 ASP A O 1
ATOM 670 N N . THR A 1 92 ? 7.667 6.001 20.081 1.00 71.88 92 THR A N 1
ATOM 671 C CA . THR A 1 92 ? 6.993 6.490 21.295 1.00 71.88 92 THR A CA 1
ATOM 672 C C . THR A 1 92 ? 7.852 7.586 21.965 1.00 71.88 92 THR A C 1
ATOM 674 O O . THR A 1 92 ? 8.996 7.298 22.316 1.00 71.88 92 THR A O 1
ATOM 677 N N . PRO A 1 93 ? 7.350 8.832 22.177 1.00 67.69 93 PRO A N 1
ATOM 678 C CA . PRO A 1 93 ? 5.943 9.259 22.215 1.00 67.69 93 PRO A CA 1
ATOM 679 C C . PRO A 1 93 ? 5.454 10.141 21.040 1.00 67.69 93 PRO A C 1
ATOM 681 O O . PRO A 1 93 ? 4.441 10.823 21.196 1.00 67.69 93 PRO A O 1
ATOM 684 N N . LYS A 1 94 ? 6.137 10.196 19.890 1.00 74.44 94 LYS A N 1
ATOM 685 C CA . LYS A 1 94 ? 5.731 11.053 18.759 1.00 74.44 94 LYS A CA 1
ATOM 686 C C . LYS A 1 94 ? 4.308 10.705 18.294 1.00 74.44 94 LYS A C 1
ATOM 688 O O . LYS A 1 94 ? 3.967 9.545 18.081 1.00 74.44 94 LYS A O 1
ATOM 693 N N . GLN A 1 95 ? 3.462 11.726 18.196 1.00 75.06 95 GLN A N 1
ATOM 694 C CA . GLN A 1 95 ? 2.059 11.642 17.789 1.00 75.06 95 GLN A CA 1
ATOM 695 C C . GLN A 1 95 ? 1.751 12.780 16.807 1.00 75.06 95 GLN A C 1
ATOM 697 O O . GLN A 1 95 ? 2.200 13.900 17.063 1.00 75.06 95 GLN A O 1
ATOM 702 N N . PRO A 1 96 ? 0.952 12.552 15.747 1.00 86.12 96 PRO A N 1
ATOM 703 C CA . PRO A 1 96 ? 0.471 11.251 15.263 1.00 86.12 96 PRO A CA 1
ATOM 704 C C . PRO A 1 96 ? 1.621 10.368 14.747 1.00 86.12 96 PRO A C 1
ATOM 706 O O . PRO A 1 96 ? 2.685 10.876 14.400 1.00 86.12 96 PRO A O 1
ATOM 709 N N . PHE A 1 97 ? 1.409 9.052 14.696 1.00 92.25 97 PHE A N 1
ATOM 710 C CA . PHE A 1 97 ? 2.307 8.147 13.984 1.00 92.25 97 PHE A CA 1
ATOM 711 C C . PHE A 1 97 ? 2.013 8.199 12.486 1.00 92.25 97 PHE A C 1
ATOM 713 O O . PHE A 1 97 ? 0.859 8.313 12.066 1.00 92.25 97 PHE A O 1
ATOM 720 N N . GLU A 1 98 ? 3.062 8.072 11.685 1.00 94.69 98 GLU A N 1
ATOM 721 C CA . GLU A 1 98 ? 2.964 7.941 10.239 1.00 94.69 98 GLU A CA 1
ATOM 722 C C . GLU A 1 98 ? 3.963 6.902 9.738 1.00 94.69 98 GLU A C 1
ATOM 724 O O . GLU A 1 98 ? 5.079 6.801 10.254 1.00 94.69 98 GLU A O 1
ATOM 729 N N . LEU A 1 99 ? 3.542 6.106 8.761 1.00 95.44 99 LEU A N 1
ATOM 730 C CA . LEU A 1 99 ? 4.371 5.091 8.130 1.00 95.44 99 LEU A CA 1
ATOM 731 C C . LEU A 1 99 ? 4.144 5.110 6.624 1.00 95.44 99 LEU A C 1
ATOM 733 O O . LEU A 1 99 ? 3.013 4.983 6.150 1.00 95.44 99 LEU A O 1
ATOM 737 N N . ASP A 1 100 ? 5.239 5.278 5.897 1.00 96.81 100 ASP A N 1
ATOM 738 C CA . ASP A 1 100 ? 5.256 5.283 4.443 1.00 96.81 100 ASP A CA 1
ATOM 739 C C . ASP A 1 100 ? 5.102 3.870 3.875 1.00 96.81 100 ASP A C 1
ATOM 741 O O . ASP A 1 100 ? 5.450 2.885 4.519 1.00 96.81 100 ASP A O 1
ATOM 745 N N . MET A 1 101 ? 4.583 3.764 2.657 1.00 95.00 101 MET A N 1
ATOM 746 C CA . MET A 1 101 ? 4.478 2.515 1.911 1.00 95.00 101 MET A CA 1
ATOM 747 C C . MET A 1 101 ? 5.145 2.697 0.541 1.00 95.00 101 MET A C 1
ATOM 749 O O . MET A 1 101 ? 4.745 3.597 -0.201 1.00 95.00 101 MET A O 1
ATOM 753 N N . PRO A 1 102 ? 6.154 1.885 0.174 1.00 97.00 102 PRO A N 1
ATOM 754 C CA . PRO A 1 102 ? 6.916 0.974 1.039 1.00 97.00 102 PRO A CA 1
ATOM 755 C C . PRO A 1 102 ? 7.714 1.725 2.126 1.00 97.00 102 PRO A C 1
ATOM 757 O O . PRO A 1 102 ? 7.830 2.953 2.082 1.00 97.00 102 PRO A O 1
ATOM 760 N N . ASN A 1 103 ? 8.266 0.986 3.098 1.00 96.75 103 ASN A N 1
ATOM 761 C CA . ASN A 1 103 ? 9.111 1.525 4.173 1.00 96.75 103 ASN A CA 1
ATOM 762 C C . ASN A 1 103 ? 10.447 0.779 4.295 1.00 96.75 103 ASN A C 1
ATOM 764 O O . ASN A 1 103 ? 10.684 0.010 5.220 1.00 96.75 103 ASN A O 1
ATOM 768 N N . PHE A 1 104 ? 11.342 0.996 3.343 1.00 96.25 104 PHE A N 1
ATOM 769 C CA . PHE A 1 104 ? 12.687 0.443 3.386 1.00 96.25 104 PHE A CA 1
ATOM 770 C C . PHE A 1 104 ? 13.577 1.136 4.423 1.00 96.25 104 PHE A C 1
ATOM 772 O O . PHE A 1 104 ? 13.458 2.340 4.666 1.00 96.25 104 PHE A O 1
ATOM 779 N N . ASP A 1 105 ? 14.547 0.388 4.951 1.00 93.31 105 ASP A N 1
ATOM 780 C CA . ASP A 1 105 ? 15.657 0.930 5.733 1.00 93.31 105 ASP A CA 1
ATOM 781 C C . ASP A 1 105 ? 16.577 1.813 4.880 1.00 93.31 105 ASP A C 1
ATOM 783 O O . ASP A 1 105 ? 16.747 1.589 3.682 1.00 93.31 105 ASP A O 1
ATOM 787 N N . LYS A 1 106 ? 17.251 2.783 5.512 1.00 92.44 106 LYS A N 1
ATOM 788 C CA . LYS A 1 106 ? 18.180 3.723 4.843 1.00 92.44 106 LYS A CA 1
ATOM 789 C C . LYS A 1 106 ? 19.338 3.053 4.102 1.00 92.44 106 LYS A C 1
ATOM 791 O O . LYS A 1 106 ? 19.923 3.665 3.216 1.00 92.44 106 LYS A O 1
ATOM 796 N N . SER A 1 107 ? 19.696 1.831 4.487 1.00 91.31 107 SER A N 1
ATOM 797 C CA . SER A 1 107 ? 20.729 1.030 3.826 1.00 91.31 107 SER A CA 1
ATOM 798 C C . SER A 1 107 ? 20.238 0.347 2.547 1.00 91.31 107 SER A C 1
ATOM 800 O O . SER A 1 107 ? 21.057 -0.141 1.770 1.00 91.31 107 SER A O 1
ATOM 802 N N . SER A 1 108 ? 18.923 0.287 2.319 1.00 92.75 108 SER A N 1
ATOM 803 C CA . SER A 1 108 ? 18.343 -0.340 1.137 1.00 92.75 108 SER A CA 1
ATOM 804 C C . SER A 1 108 ? 18.577 0.519 -0.110 1.00 92.75 108 SER A C 1
ATOM 806 O O . SER A 1 108 ? 18.255 1.710 -0.096 1.00 92.75 108 SER A O 1
ATOM 808 N N . PRO A 1 109 ? 19.002 -0.074 -1.241 1.00 91.56 109 PRO A N 1
ATOM 809 C CA . PRO A 1 109 ? 19.014 0.603 -2.541 1.00 91.56 109 PRO A CA 1
ATOM 810 C C . PRO A 1 109 ? 17.636 1.110 -2.985 1.00 91.56 109 PRO A C 1
ATOM 812 O O . PRO A 1 109 ? 17.550 1.955 -3.869 1.00 91.56 109 PRO A O 1
ATOM 815 N N . PHE A 1 110 ? 16.562 0.607 -2.370 1.00 94.50 110 PHE A N 1
ATOM 816 C CA . PHE A 1 110 ? 15.179 1.001 -2.633 1.00 94.50 110 PHE A CA 1
ATOM 817 C C . PHE A 1 110 ? 14.657 2.066 -1.659 1.00 94.50 110 PHE A C 1
ATOM 819 O O . PHE A 1 110 ? 13.503 2.458 -1.780 1.00 94.50 110 PHE A O 1
ATOM 826 N N . TYR A 1 111 ? 15.478 2.575 -0.726 1.00 94.75 111 TYR A N 1
ATOM 827 C CA . TYR A 1 111 ? 15.064 3.599 0.249 1.00 94.75 111 TYR A CA 1
ATOM 828 C C . TYR A 1 111 ? 14.420 4.826 -0.399 1.00 94.75 111 TYR A C 1
ATOM 830 O O . TYR A 1 111 ? 13.468 5.393 0.134 1.00 94.75 111 TYR A O 1
ATOM 838 N N . PHE A 1 112 ? 14.905 5.214 -1.580 1.00 92.88 112 PHE A N 1
ATOM 839 C CA . PHE A 1 112 ? 14.352 6.343 -2.317 1.00 92.88 112 PHE A CA 1
ATOM 840 C C . PHE A 1 112 ? 12.886 6.143 -2.723 1.00 92.88 112 PHE A C 1
ATOM 842 O O . PHE A 1 112 ? 12.235 7.141 -2.982 1.00 92.88 112 PHE A O 1
ATOM 849 N N . LEU A 1 113 ? 12.364 4.908 -2.773 1.00 94.62 113 LEU A N 1
ATOM 850 C CA . LEU A 1 113 ? 10.968 4.596 -3.109 1.00 94.62 113 LEU A CA 1
ATOM 851 C C . LEU A 1 113 ? 10.008 4.751 -1.927 1.00 94.62 113 LEU A C 1
ATOM 853 O O . LEU A 1 113 ? 8.804 4.570 -2.107 1.00 94.62 113 LEU A O 1
ATOM 857 N N . ASN A 1 114 ? 10.502 5.057 -0.726 1.00 96.06 114 ASN A N 1
ATOM 858 C CA . ASN A 1 114 ? 9.634 5.190 0.435 1.00 96.06 114 ASN A CA 1
ATOM 859 C C . ASN A 1 114 ? 8.525 6.222 0.181 1.00 96.06 114 ASN A C 1
ATOM 861 O O . ASN A 1 114 ? 8.763 7.321 -0.328 1.00 96.06 114 ASN A O 1
ATOM 865 N N . GLY A 1 115 ? 7.295 5.826 0.504 1.00 93.75 115 GLY A N 1
ATOM 866 C CA . GLY A 1 115 ? 6.102 6.668 0.385 1.00 93.75 115 GLY A CA 1
ATOM 867 C C . GLY A 1 115 ? 5.524 6.787 -1.025 1.00 93.75 115 GLY A C 1
ATOM 868 O O . GLY A 1 115 ? 4.468 7.397 -1.180 1.00 93.75 115 GLY A O 1
ATOM 869 N N . ILE A 1 116 ? 6.143 6.180 -2.050 1.00 92.81 116 ILE A N 1
ATOM 870 C CA . ILE A 1 116 ? 5.626 6.250 -3.431 1.00 92.81 116 ILE A CA 1
ATOM 871 C C . ILE A 1 116 ? 4.220 5.644 -3.560 1.00 92.81 116 ILE A C 1
ATOM 873 O O . ILE A 1 116 ? 3.432 6.070 -4.398 1.00 92.81 116 ILE A O 1
ATOM 877 N N . CYS A 1 117 ? 3.888 4.688 -2.691 1.00 90.06 117 CYS A N 1
ATOM 878 C CA . CYS A 1 117 ? 2.589 4.031 -2.604 1.00 90.06 117 CYS A CA 1
ATOM 879 C C . CYS A 1 117 ? 1.738 4.549 -1.434 1.00 90.06 117 CYS A C 1
ATOM 881 O O . CYS A 1 117 ? 0.822 3.865 -0.976 1.00 90.06 117 CYS A O 1
ATOM 883 N N . GLY A 1 118 ? 2.004 5.772 -0.973 1.00 90.06 118 GLY A N 1
ATOM 884 C CA . GLY A 1 118 ? 1.216 6.464 0.040 1.00 90.06 118 GLY A CA 1
ATOM 885 C C . GLY A 1 118 ? 1.744 6.316 1.465 1.00 90.06 118 GLY A C 1
ATOM 886 O O . GLY A 1 118 ? 2.770 5.691 1.726 1.00 90.06 118 GLY A O 1
ATOM 887 N N . THR A 1 119 ? 1.000 6.904 2.400 1.00 95.62 119 THR A N 1
ATOM 888 C CA . THR A 1 119 ? 1.354 6.982 3.821 1.00 95.62 119 THR A CA 1
ATOM 889 C C . THR A 1 119 ? 0.119 6.705 4.669 1.00 95.62 119 THR A C 1
ATOM 891 O O . THR A 1 119 ? -0.951 7.288 4.457 1.00 95.62 119 THR A O 1
ATOM 894 N N . VAL A 1 120 ? 0.273 5.839 5.668 1.00 94.75 120 VAL A N 1
ATOM 895 C CA . VAL A 1 120 ? -0.762 5.542 6.665 1.00 94.75 120 VAL A CA 1
ATOM 896 C C . VAL A 1 120 ? -0.476 6.342 7.925 1.00 94.75 120 VAL A C 1
ATOM 898 O O . VAL A 1 120 ? 0.651 6.340 8.421 1.00 94.75 120 VAL A O 1
ATOM 901 N N . LYS A 1 121 ? -1.497 7.012 8.462 1.00 94.44 121 LYS A N 1
ATOM 902 C CA . LYS A 1 121 ? -1.386 7.818 9.686 1.00 94.44 121 LYS A CA 1
ATOM 903 C C . LYS A 1 121 ? -2.318 7.285 10.758 1.00 94.44 121 LYS A C 1
ATOM 905 O O . LYS A 1 121 ? -3.439 6.900 10.454 1.00 94.44 121 LYS A O 1
ATOM 910 N N . TRP A 1 122 ? -1.876 7.260 12.010 1.00 92.25 122 TRP A N 1
ATOM 911 C CA . TRP A 1 122 ? -2.728 6.861 13.128 1.00 92.25 122 TRP A CA 1
ATOM 912 C C . TRP A 1 122 ? -2.311 7.523 14.438 1.00 92.25 122 TRP A C 1
ATOM 914 O O . TRP A 1 122 ? -1.169 7.929 14.639 1.00 92.25 122 TRP A O 1
ATOM 924 N N . ASN A 1 123 ? -3.259 7.616 15.357 1.00 88.00 123 ASN A N 1
ATOM 925 C CA . ASN A 1 123 ? -3.053 8.110 16.705 1.00 88.00 123 ASN A CA 1
ATOM 926 C C . ASN A 1 123 ? -2.919 6.926 17.661 1.00 88.00 123 ASN A C 1
ATOM 928 O O . ASN A 1 123 ? -3.616 5.919 17.523 1.00 88.00 123 ASN A O 1
ATOM 932 N N . ASN A 1 124 ? -2.106 7.078 18.697 1.00 81.88 124 ASN A N 1
ATOM 933 C CA . ASN A 1 124 ? -2.122 6.198 19.850 1.00 81.88 124 ASN A CA 1
ATOM 934 C C . ASN A 1 124 ? -3.499 6.246 20.516 1.00 81.88 124 ASN A C 1
ATOM 936 O O . ASN A 1 124 ? -4.197 7.265 20.487 1.00 81.88 124 ASN A O 1
ATOM 940 N N . ILE A 1 125 ? -3.879 5.140 21.137 1.00 77.06 125 ILE A N 1
ATOM 941 C CA . ILE A 1 125 ? -5.059 5.105 21.976 1.00 77.06 125 ILE A CA 1
ATOM 942 C C . ILE A 1 125 ? -4.747 5.861 23.276 1.00 77.06 125 ILE A C 1
ATOM 944 O O . ILE A 1 125 ? -3.757 5.582 23.952 1.00 77.06 125 ILE A O 1
ATOM 948 N N . SER A 1 126 ? -5.524 6.904 23.581 1.00 64.62 126 SER A N 1
ATOM 949 C CA . SER A 1 126 ? -5.307 7.707 24.788 1.00 64.62 126 SER A CA 1
ATOM 950 C C . SER A 1 126 ? -5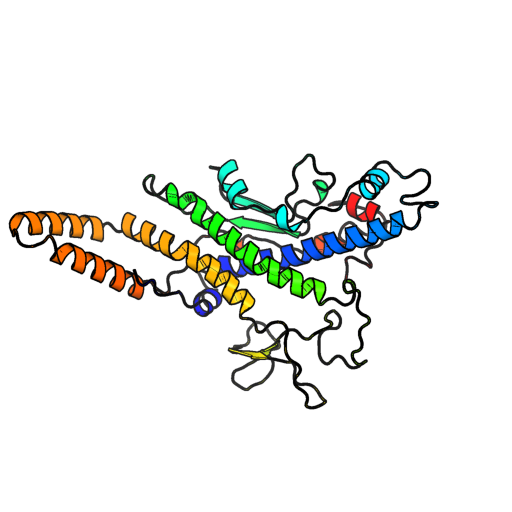.708 6.880 26.004 1.00 64.62 126 SER A C 1
ATOM 952 O O . SER A 1 126 ? -6.875 6.521 26.156 1.00 64.62 126 SER A O 1
ATOM 954 N N . THR A 1 127 ? -4.740 6.538 26.850 1.00 57.91 127 THR A N 1
ATOM 955 C CA . THR A 1 127 ? -4.977 5.707 28.032 1.00 57.91 127 THR A CA 1
ATOM 956 C C . THR A 1 127 ? -4.315 6.295 29.267 1.00 57.91 127 THR A C 1
ATOM 958 O O . TH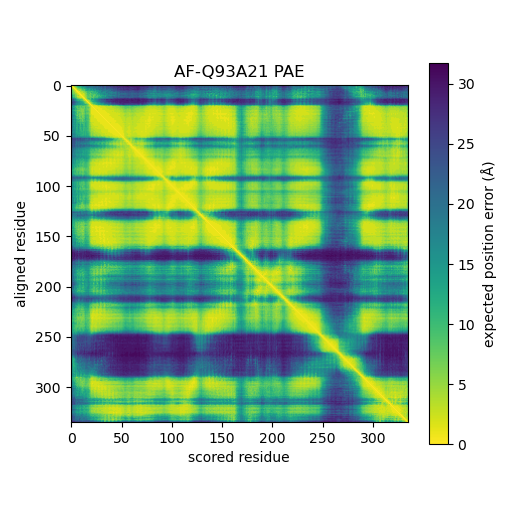R A 1 127 ? -3.219 6.850 29.192 1.00 57.91 127 THR A O 1
ATOM 961 N N . SER A 1 128 ? -4.951 6.116 30.428 1.00 56.62 128 SER A N 1
ATOM 962 C CA . SER A 1 128 ? -4.297 6.284 31.728 1.00 56.62 128 SER A CA 1
ATOM 963 C C . SER A 1 128 ? -3.084 5.344 31.848 1.00 56.62 128 SER A C 1
ATOM 965 O O . SER A 1 128 ? -2.976 4.348 31.129 1.00 56.62 128 SER A O 1
ATOM 967 N N . SER A 1 129 ? -2.156 5.634 32.767 1.00 55.69 129 SER A N 1
ATOM 968 C CA . SER A 1 129 ? -0.935 4.835 32.986 1.00 55.69 129 SER A CA 1
ATOM 969 C C . SER A 1 129 ? -1.201 3.344 33.247 1.00 55.69 129 SER A C 1
ATOM 971 O O . SER A 1 129 ? -0.364 2.509 32.918 1.00 55.69 129 SER A O 1
ATOM 973 N N . GLN A 1 130 ? -2.383 3.003 33.769 1.00 50.22 130 GLN A N 1
ATOM 974 C CA . GLN A 1 130 ? -2.829 1.632 34.045 1.00 50.22 130 GLN A CA 1
ATOM 975 C C . GLN A 1 130 ? -3.133 0.804 32.783 1.00 50.22 130 GLN A C 1
ATOM 977 O O . GLN A 1 130 ? -3.252 -0.414 32.866 1.00 50.22 130 GLN A O 1
ATOM 982 N N . LEU A 1 131 ? -3.221 1.438 31.611 1.00 62.72 131 LEU A N 1
ATOM 983 C CA . LEU A 1 131 ? -3.548 0.802 30.331 1.00 62.72 131 LEU A CA 1
ATOM 984 C C . LEU A 1 131 ? -2.388 0.870 29.323 1.00 62.72 131 LEU A C 1
ATOM 986 O O . LEU A 1 131 ? -2.606 0.727 28.123 1.00 62.72 131 LEU A O 1
ATOM 990 N N . GLN A 1 132 ? -1.137 1.010 29.787 1.00 63.09 132 GLN A N 1
ATOM 991 C CA . GLN A 1 132 ? 0.052 0.948 28.916 1.00 63.09 132 GLN A CA 1
ATOM 992 C C . GLN A 1 132 ? 0.082 -0.303 28.022 1.00 63.09 132 GLN A C 1
ATOM 994 O O . GLN A 1 132 ? 0.569 -0.227 26.895 1.00 63.09 132 GLN A O 1
ATOM 999 N N . THR A 1 133 ? -0.491 -1.424 28.469 1.00 63.28 133 THR A N 1
ATOM 1000 C CA . THR A 1 133 ? -0.626 -2.661 27.682 1.00 63.28 133 THR A CA 1
ATOM 1001 C C . THR A 1 133 ? -1.462 -2.469 26.410 1.00 63.28 133 THR A C 1
ATOM 1003 O O . THR A 1 133 ? -1.205 -3.118 25.401 1.00 63.28 133 THR A O 1
ATOM 1006 N N . ALA A 1 134 ? -2.413 -1.530 26.409 1.00 73.25 134 ALA A N 1
ATOM 1007 C CA . ALA A 1 134 ? -3.241 -1.202 25.252 1.00 73.25 134 ALA A CA 1
ATOM 1008 C C . ALA A 1 134 ? -2.557 -0.259 24.255 1.00 73.25 134 ALA A C 1
ATOM 1010 O O . ALA A 1 134 ? -3.101 -0.050 23.173 1.00 73.25 134 ALA A O 1
ATOM 1011 N N . ARG A 1 135 ? -1.372 0.294 24.557 1.00 79.19 135 ARG A N 1
ATOM 1012 C CA . ARG A 1 135 ? -0.734 1.304 23.694 1.00 79.19 135 ARG A CA 1
ATOM 1013 C C . ARG A 1 135 ? -0.556 0.806 22.258 1.00 79.19 135 ARG A C 1
ATOM 1015 O O . ARG A 1 135 ? -0.865 1.525 21.322 1.00 79.19 135 ARG A O 1
ATOM 1022 N N . LEU A 1 136 ? -0.139 -0.448 22.072 1.00 85.56 136 LEU A N 1
ATOM 1023 C CA . LEU A 1 136 ? 0.104 -1.026 20.744 1.00 85.56 136 LEU A CA 1
ATOM 1024 C C . LEU A 1 136 ? -1.169 -1.528 20.046 1.00 85.56 136 LEU A C 1
ATOM 1026 O O . LEU A 1 136 ? -1.084 -1.934 18.893 1.00 85.56 136 LEU A O 1
ATOM 1030 N N . SER A 1 137 ? -2.332 -1.498 20.707 1.00 85.88 137 SER A N 1
ATOM 1031 C CA . SER A 1 137 ? -3.583 -2.083 20.194 1.00 85.88 137 SER A CA 1
ATOM 1032 C C . SER A 1 137 ? -3.923 -1.609 18.783 1.00 85.88 137 SER A C 1
ATOM 1034 O O . SER A 1 137 ? -4.124 -2.436 17.899 1.00 85.88 137 SER A O 1
ATOM 1036 N N . ARG A 1 138 ? -3.888 -0.293 18.540 1.00 88.25 138 ARG A N 1
ATOM 1037 C CA . ARG A 1 138 ? -4.165 0.286 17.220 1.00 88.25 138 ARG A CA 1
ATOM 1038 C C . ARG A 1 138 ? -3.153 -0.147 16.170 1.00 88.25 138 ARG A C 1
ATOM 1040 O O . ARG A 1 138 ? -3.565 -0.541 15.088 1.00 88.25 138 ARG A O 1
ATOM 1047 N N . ALA A 1 139 ? -1.855 -0.129 16.474 1.00 90.19 139 ALA A N 1
ATOM 1048 C CA . ALA A 1 139 ? -0.847 -0.615 15.532 1.00 90.19 139 ALA A CA 1
ATOM 1049 C C . ALA A 1 139 ? -1.023 -2.106 15.210 1.00 90.19 139 ALA A C 1
ATOM 1051 O O . ALA A 1 139 ? -0.876 -2.490 14.056 1.00 90.19 139 ALA A O 1
ATOM 1052 N N . ILE A 1 140 ? -1.377 -2.936 16.196 1.00 89.50 140 ILE A N 1
ATOM 1053 C CA . ILE A 1 140 ? -1.654 -4.365 15.989 1.00 89.50 140 ILE A CA 1
ATOM 1054 C C . ILE A 1 140 ? -2.915 -4.547 15.132 1.00 89.50 140 ILE A C 1
ATOM 1056 O O . ILE A 1 140 ? -2.902 -5.335 14.191 1.00 89.50 140 ILE A O 1
ATOM 1060 N N . ALA A 1 141 ? -3.976 -3.782 15.397 1.00 89.38 141 ALA A N 1
ATOM 1061 C CA . ALA A 1 141 ? -5.207 -3.816 14.612 1.00 89.38 141 ALA A CA 1
ATOM 1062 C C . ALA A 1 141 ? -4.971 -3.391 13.153 1.00 89.38 141 ALA A C 1
ATOM 1064 O O . ALA A 1 141 ? -5.442 -4.053 12.229 1.00 89.38 141 ALA A O 1
ATOM 1065 N N . ILE A 1 142 ? -4.188 -2.328 12.932 1.00 92.12 142 ILE A N 1
ATOM 1066 C CA . ILE A 1 142 ? -3.776 -1.890 11.589 1.00 92.12 142 ILE A CA 1
ATOM 1067 C C . ILE A 1 142 ? -2.909 -2.962 10.922 1.00 92.12 142 ILE A C 1
ATOM 1069 O O . ILE A 1 142 ? -3.102 -3.245 9.744 1.00 92.12 142 ILE A O 1
ATOM 1073 N N . GLN A 1 143 ? -1.988 -3.592 11.658 1.00 93.69 143 GLN A N 1
ATOM 1074 C CA . GLN A 1 143 ? -1.141 -4.659 11.127 1.00 93.69 143 GLN A CA 1
ATOM 1075 C C . GLN A 1 143 ? -1.962 -5.873 10.684 1.00 93.69 143 GLN A C 1
ATOM 1077 O O . GLN A 1 143 ? -1.684 -6.432 9.627 1.00 93.69 143 GLN A O 1
ATOM 1082 N N . GLN A 1 144 ? -2.981 -6.269 11.448 1.00 88.81 144 GLN A N 1
ATOM 1083 C CA . GLN A 1 144 ? -3.853 -7.373 11.056 1.00 88.81 144 GLN A CA 1
ATOM 1084 C C . GLN A 1 144 ? -4.666 -7.021 9.808 1.00 88.81 144 GLN A C 1
ATOM 1086 O O . GLN A 1 144 ? -4.676 -7.790 8.851 1.00 88.81 144 GLN A O 1
ATOM 1091 N N . MET A 1 145 ? -5.266 -5.828 9.781 1.00 86.75 145 MET A N 1
ATOM 1092 C CA . MET A 1 145 ? -5.963 -5.303 8.604 1.00 86.75 145 MET A CA 1
ATOM 1093 C C . MET A 1 145 ? -5.047 -5.290 7.370 1.00 86.75 145 MET A C 1
ATOM 1095 O O . MET A 1 145 ? -5.457 -5.696 6.285 1.00 86.75 145 MET A O 1
ATOM 1099 N N . TYR A 1 146 ? -3.788 -4.882 7.540 1.00 93.12 146 TYR A N 1
ATOM 1100 C CA . TYR A 1 146 ? -2.770 -4.903 6.494 1.00 93.12 146 TYR A CA 1
ATOM 1101 C C . TYR A 1 146 ? -2.495 -6.321 5.984 1.00 93.12 146 TYR A C 1
ATOM 1103 O O . TYR A 1 146 ? -2.514 -6.547 4.776 1.00 93.12 146 TYR A O 1
ATOM 1111 N N . VAL A 1 147 ? -2.286 -7.298 6.868 1.00 91.44 147 VAL A N 1
ATOM 1112 C CA . VAL A 1 147 ? -2.052 -8.693 6.458 1.00 91.44 147 VAL A CA 1
ATOM 1113 C C . VAL A 1 147 ? -3.248 -9.242 5.677 1.00 91.44 147 VAL A C 1
ATOM 1115 O O . VAL A 1 147 ? -3.054 -9.812 4.603 1.00 91.44 147 VAL A O 1
ATOM 1118 N N . THR A 1 148 ? -4.475 -9.000 6.140 1.00 85.69 148 THR A N 1
ATOM 1119 C CA . THR A 1 148 ? -5.694 -9.442 5.447 1.00 85.69 148 THR A CA 1
ATOM 1120 C C . THR A 1 148 ? -5.804 -8.829 4.051 1.00 85.69 148 THR A C 1
ATOM 1122 O O . THR A 1 148 ? -5.949 -9.556 3.066 1.00 85.69 148 THR A O 1
ATOM 1125 N N . LEU A 1 149 ? -5.635 -7.510 3.931 1.00 84.81 149 LEU A N 1
ATOM 1126 C CA . LEU A 1 149 ? -5.707 -6.812 2.643 1.00 84.81 149 LEU A CA 1
ATOM 1127 C C . LEU A 1 149 ? -4.586 -7.218 1.674 1.00 84.81 149 LEU A C 1
ATOM 1129 O O . LEU A 1 149 ? -4.798 -7.187 0.463 1.00 84.81 149 LEU A O 1
ATOM 1133 N N . SER A 1 150 ? -3.433 -7.680 2.172 1.00 88.50 150 SER A N 1
ATOM 1134 C CA . SER A 1 150 ? -2.319 -8.092 1.306 1.00 88.50 150 SER A CA 1
ATOM 1135 C C . SER A 1 150 ? -2.682 -9.278 0.405 1.00 88.50 150 SER A C 1
ATOM 1137 O O . SER A 1 150 ? -2.235 -9.350 -0.741 1.00 88.50 150 SER A O 1
ATOM 1139 N N . THR A 1 151 ? -3.545 -10.176 0.890 1.00 85.69 151 THR A N 1
ATOM 1140 C CA . THR A 1 151 ? -4.040 -11.320 0.111 1.00 85.69 151 THR A CA 1
ATOM 1141 C C . THR A 1 151 ? -4.974 -10.866 -1.013 1.00 85.69 151 THR A C 1
ATOM 1143 O O . THR A 1 151 ? -4.853 -11.326 -2.148 1.00 85.69 151 THR A O 1
ATOM 1146 N N . VAL A 1 152 ? -5.830 -9.879 -0.729 1.00 80.38 152 VAL A N 1
ATOM 1147 C CA . VAL A 1 152 ? -6.715 -9.231 -1.707 1.00 80.38 152 VAL A CA 1
ATOM 1148 C C . VAL A 1 152 ? -5.885 -8.517 -2.772 1.00 80.38 152 VAL A C 1
ATOM 1150 O O . VAL A 1 152 ? -6.101 -8.722 -3.965 1.00 80.38 152 VAL A O 1
ATOM 1153 N N . ALA A 1 153 ? -4.878 -7.745 -2.353 1.00 81.56 153 ALA A N 1
ATOM 1154 C CA . ALA A 1 153 ? -3.976 -7.034 -3.251 1.00 81.56 153 ALA A CA 1
ATOM 1155 C C . ALA A 1 153 ? -3.222 -7.991 -4.194 1.00 81.56 153 ALA A C 1
ATOM 1157 O O . ALA A 1 153 ? -3.109 -7.715 -5.387 1.00 81.56 153 ALA A O 1
ATOM 1158 N N . GLN A 1 154 ? -2.761 -9.146 -3.699 1.00 85.00 154 GLN A N 1
ATOM 1159 C CA . GLN A 1 154 ? -2.118 -10.167 -4.536 1.00 85.00 154 GLN A CA 1
ATOM 1160 C C . GLN A 1 154 ? -3.058 -10.716 -5.609 1.00 85.00 154 GLN A C 1
ATOM 1162 O O . GLN A 1 154 ? -2.650 -10.844 -6.763 1.00 85.00 154 GLN A O 1
ATOM 1167 N N . VAL A 1 155 ? -4.311 -11.017 -5.257 1.00 79.69 155 VAL A N 1
ATOM 1168 C CA . VAL A 1 155 ? -5.312 -11.478 -6.231 1.00 79.69 155 VAL A CA 1
ATOM 1169 C C . VAL A 1 155 ? -5.617 -10.378 -7.252 1.00 79.69 155 VAL A C 1
ATOM 1171 O O . VAL A 1 155 ? -5.637 -10.670 -8.445 1.00 79.69 155 VAL A O 1
ATOM 1174 N N . MET A 1 156 ? -5.763 -9.117 -6.822 1.00 74.75 156 MET A N 1
ATOM 1175 C CA . MET A 1 156 ? -5.983 -7.972 -7.720 1.00 74.75 156 MET A CA 1
ATOM 1176 C C . MET A 1 156 ? -4.857 -7.822 -8.743 1.00 74.75 156 MET A C 1
ATOM 1178 O O . MET A 1 156 ? -5.124 -7.786 -9.940 1.00 74.75 156 MET A O 1
ATOM 1182 N N . VAL A 1 157 ? -3.604 -7.800 -8.285 1.00 77.31 157 VAL A N 1
ATOM 1183 C CA . VAL A 1 157 ? -2.437 -7.612 -9.160 1.00 77.31 157 VAL A CA 1
ATOM 1184 C C . VAL A 1 157 ? -2.203 -8.824 -10.066 1.00 77.31 157 VAL A C 1
ATOM 1186 O O . VAL A 1 157 ? -1.816 -8.670 -11.218 1.00 77.31 157 VAL A O 1
ATOM 1189 N N . ASN A 1 158 ? -2.450 -10.048 -9.592 1.00 79.81 158 ASN A N 1
ATOM 1190 C CA . ASN A 1 158 ? -2.319 -11.245 -10.432 1.00 79.81 158 ASN A CA 1
ATOM 1191 C C . ASN A 1 158 ? -3.453 -11.389 -11.462 1.00 79.81 158 ASN A C 1
ATOM 1193 O O . ASN A 1 158 ? -3.287 -12.115 -12.445 1.00 79.81 158 ASN A O 1
ATOM 1197 N N . ASN A 1 159 ? -4.591 -10.726 -11.240 1.00 70.38 159 ASN A N 1
ATOM 1198 C CA . ASN A 1 159 ? -5.702 -10.686 -12.186 1.00 70.38 159 ASN A CA 1
ATOM 1199 C C . ASN A 1 159 ? -5.462 -9.712 -13.350 1.00 70.38 159 ASN A C 1
ATOM 1201 O O . ASN A 1 159 ? -6.198 -9.747 -14.335 1.00 70.38 159 ASN A O 1
ATOM 1205 N N . ASP A 1 160 ? -4.438 -8.869 -13.267 1.00 71.12 160 ASP A N 1
ATOM 1206 C CA . ASP A 1 160 ? -4.061 -7.964 -14.342 1.00 71.12 160 ASP A CA 1
ATOM 1207 C C . ASP A 1 160 ? -3.426 -8.736 -15.524 1.00 71.12 160 ASP A C 1
ATOM 1209 O O . ASP A 1 160 ? -2.470 -9.511 -15.339 1.00 71.12 160 ASP A O 1
ATOM 1213 N N . PRO A 1 161 ? -3.921 -8.541 -16.762 1.00 65.25 161 PRO A N 1
ATOM 1214 C CA . PRO A 1 161 ? -3.308 -9.061 -17.980 1.00 65.25 161 PRO A CA 1
ATOM 1215 C C . PRO A 1 161 ? -1.808 -8.792 -18.125 1.00 65.25 161 PRO A C 1
ATOM 1217 O O . PRO A 1 161 ? -1.093 -9.670 -18.615 1.00 65.25 161 PRO A O 1
ATOM 1220 N N . ALA A 1 162 ? -1.326 -7.634 -17.675 1.00 65.44 162 ALA A N 1
ATOM 1221 C CA . ALA A 1 162 ? 0.066 -7.207 -17.772 1.00 65.44 162 ALA A CA 1
ATOM 1222 C C . ALA A 1 162 ? 1.031 -8.067 -16.942 1.00 65.44 162 ALA A C 1
ATOM 1224 O O . ALA A 1 162 ? 2.209 -8.191 -17.288 1.00 65.44 162 ALA A O 1
ATOM 1225 N N . PHE A 1 163 ? 0.540 -8.671 -15.854 1.00 66.38 163 PHE A N 1
ATOM 1226 C CA . PHE A 1 163 ? 1.355 -9.371 -14.855 1.00 66.38 163 PHE A CA 1
ATOM 1227 C C . PHE A 1 163 ? 1.251 -10.896 -14.897 1.00 66.38 163 PHE A C 1
ATOM 1229 O O . PHE A 1 163 ? 1.931 -11.581 -14.127 1.00 66.38 163 PHE A O 1
ATOM 1236 N N . SER A 1 164 ? 0.399 -11.447 -15.758 1.00 56.59 164 SER A N 1
ATOM 1237 C CA . SER A 1 164 ? 0.043 -12.861 -15.713 1.00 56.59 164 SER A CA 1
ATOM 1238 C C . SER A 1 164 ? 0.572 -13.624 -16.931 1.00 56.59 164 SER A C 1
ATOM 1240 O O . SER A 1 164 ? 0.267 -13.297 -18.075 1.00 56.59 164 SER A O 1
ATOM 1242 N N . THR A 1 165 ? 1.348 -14.679 -16.661 1.00 47.16 165 THR A N 1
ATOM 1243 C CA . THR A 1 165 ? 2.072 -15.519 -17.636 1.00 47.16 165 THR A CA 1
ATOM 1244 C C . THR A 1 165 ? 1.180 -16.435 -18.477 1.00 47.16 165 THR A C 1
ATOM 1246 O O . THR A 1 165 ? 1.659 -17.066 -19.417 1.00 47.16 165 THR A O 1
ATOM 1249 N N . THR A 1 166 ? -0.115 -16.522 -18.171 1.00 43.62 166 THR A N 1
ATOM 1250 C CA . THR A 1 166 ? -1.084 -17.311 -18.936 1.00 43.62 166 THR A CA 1
ATOM 1251 C C . THR A 1 166 ? -1.684 -16.484 -20.069 1.00 43.62 166 THR A C 1
ATOM 1253 O O . THR A 1 166 ? -2.329 -15.459 -19.842 1.00 43.62 166 THR A O 1
ATOM 1256 N N . THR A 1 167 ? -1.504 -16.938 -21.309 1.00 40.94 167 THR A N 1
ATOM 1257 C CA . THR A 1 167 ? -2.217 -16.418 -22.481 1.00 40.94 167 THR A CA 1
ATOM 1258 C C . THR A 1 167 ? -3.721 -16.432 -22.212 1.00 40.94 167 THR A C 1
ATOM 1260 O O . THR A 1 167 ? -4.308 -17.473 -21.918 1.00 40.94 167 THR A O 1
ATOM 1263 N N . SER A 1 168 ? -4.349 -15.256 -22.268 1.00 40.03 168 SER A N 1
ATOM 1264 C CA . SER A 1 168 ? -5.793 -15.111 -22.119 1.00 40.03 168 SER A CA 1
ATOM 1265 C C . SER A 1 168 ? -6.501 -15.859 -23.250 1.00 40.03 168 SER A C 1
ATOM 1267 O O . SER A 1 168 ? -6.563 -15.387 -24.383 1.00 40.03 168 SER A O 1
ATOM 1269 N N . THR A 1 169 ? -7.051 -17.029 -22.950 1.00 40.59 169 THR A N 1
ATOM 1270 C CA . THR A 1 169 ? -8.099 -17.649 -23.763 1.00 40.59 169 THR A CA 1
ATOM 1271 C C . THR A 1 169 ? -9.434 -17.117 -23.244 1.00 40.59 169 THR A C 1
ATOM 1273 O O . THR A 1 169 ? -10.074 -17.729 -22.400 1.00 40.59 169 THR A O 1
ATOM 1276 N N . GLY A 1 170 ? -9.823 -15.912 -23.671 1.00 40.53 170 GLY A N 1
ATOM 1277 C CA . GLY A 1 170 ? -11.051 -15.278 -23.185 1.00 40.53 170 GLY A CA 1
ATOM 1278 C C . GLY A 1 170 ? -11.475 -14.074 -24.015 1.00 40.53 170 GLY A C 1
ATOM 1279 O O . GLY A 1 170 ? -10.993 -12.978 -23.781 1.00 40.53 170 GLY A O 1
ATOM 1280 N N . ASN A 1 171 ? -12.329 -14.349 -25.005 1.00 39.66 171 ASN A N 1
ATOM 1281 C CA . ASN A 1 171 ? -13.221 -13.490 -25.794 1.00 39.66 171 ASN A CA 1
ATOM 1282 C C . ASN A 1 171 ? -12.918 -11.986 -25.929 1.00 39.66 171 ASN A C 1
ATOM 1284 O O . ASN A 1 171 ? -12.979 -11.207 -24.990 1.00 39.66 171 ASN A O 1
ATOM 1288 N N . SER A 1 172 ? -12.813 -11.549 -27.185 1.00 43.22 172 SER A N 1
ATOM 1289 C CA . SER A 1 172 ? -12.763 -10.163 -27.676 1.00 43.22 172 SER A CA 1
ATOM 1290 C C . SER A 1 172 ? -14.045 -9.332 -27.440 1.00 43.22 172 SER A C 1
ATOM 1292 O O . SER A 1 172 ? -14.376 -8.456 -28.238 1.00 43.22 172 SER A O 1
ATOM 1294 N N . LYS A 1 173 ? -14.795 -9.624 -26.373 1.00 49.44 173 LYS A N 1
ATOM 1295 C CA . LYS A 1 173 ? -15.986 -8.907 -25.900 1.00 49.44 173 LYS A CA 1
ATOM 1296 C C . LYS A 1 173 ? -15.989 -8.965 -24.370 1.00 49.44 173 LYS A C 1
ATOM 1298 O O . LYS A 1 173 ? -16.671 -9.802 -23.787 1.00 49.44 173 LYS A O 1
ATOM 1303 N N . ASN A 1 174 ? -15.171 -8.144 -23.720 1.00 50.56 174 ASN A N 1
ATOM 1304 C CA . ASN A 1 174 ? -15.174 -8.084 -22.261 1.00 50.56 174 ASN A CA 1
ATOM 1305 C C . ASN A 1 174 ? -16.346 -7.205 -21.810 1.00 50.56 174 ASN A C 1
ATOM 1307 O O . ASN A 1 174 ? -16.280 -5.986 -21.928 1.00 50.56 174 ASN A O 1
ATOM 1311 N N . ASP A 1 175 ? -17.394 -7.817 -21.257 1.00 51.72 175 ASP A N 1
ATOM 1312 C CA . ASP A 1 175 ? -18.486 -7.120 -20.553 1.00 51.72 175 ASP A CA 1
ATOM 1313 C C . ASP A 1 175 ? -18.000 -6.515 -19.196 1.00 51.72 175 ASP A C 1
ATOM 1315 O O . ASP A 1 175 ? -18.804 -6.127 -18.353 1.00 51.72 175 ASP A O 1
ATOM 1319 N N . PHE A 1 176 ? -16.681 -6.444 -18.945 1.00 58.47 176 PHE A N 1
ATOM 1320 C CA . PHE A 1 176 ? -16.035 -5.968 -17.709 1.00 58.47 176 PHE A CA 1
ATOM 1321 C C . PHE A 1 176 ? -14.652 -5.322 -17.979 1.00 58.47 176 PHE A C 1
ATOM 1323 O O . PHE A 1 176 ? -14.198 -5.258 -19.119 1.00 58.47 176 PHE A O 1
ATOM 1330 N N . SER A 1 177 ? -13.998 -4.801 -16.927 1.00 56.69 177 SER A N 1
ATOM 1331 C CA . SER A 1 177 ? -12.791 -3.949 -16.998 1.00 56.69 177 SER A CA 1
ATOM 1332 C C . SER A 1 177 ? -11.650 -4.510 -17.877 1.00 56.69 177 SER A C 1
ATOM 1334 O O . SER A 1 177 ? -11.287 -5.675 -17.710 1.00 56.69 177 SER A O 1
ATOM 1336 N N . PRO A 1 178 ? -11.015 -3.693 -18.750 1.00 55.09 178 PRO A N 1
ATOM 1337 C CA . PRO A 1 178 ? -9.933 -4.136 -19.640 1.00 55.09 178 PRO A CA 1
ATOM 1338 C C . PRO A 1 178 ? -8.637 -4.516 -18.907 1.00 55.09 178 PRO A C 1
ATOM 1340 O O . PRO A 1 178 ? -7.811 -5.229 -19.470 1.00 55.09 178 PRO A O 1
ATOM 1343 N N . ILE A 1 179 ? -8.470 -4.068 -17.660 1.00 59.19 179 ILE A N 1
ATOM 1344 C CA . ILE A 1 179 ? -7.310 -4.355 -16.796 1.00 59.19 179 ILE A CA 1
ATOM 1345 C C . ILE A 1 179 ? -7.521 -5.593 -15.905 1.00 59.19 179 ILE A C 1
ATOM 1347 O O . ILE A 1 179 ? -6.810 -5.797 -14.928 1.00 59.19 179 ILE A O 1
ATOM 1351 N N . ALA A 1 180 ? -8.529 -6.418 -16.196 1.00 60.16 180 ALA A N 1
ATOM 1352 C CA . ALA A 1 180 ? -8.878 -7.588 -15.399 1.00 60.16 180 ALA A CA 1
ATOM 1353 C C . ALA A 1 180 ? -9.088 -8.808 -16.306 1.00 60.16 180 ALA A C 1
ATOM 1355 O O . ALA A 1 180 ? -9.802 -8.726 -17.303 1.00 60.16 180 ALA A O 1
ATOM 1356 N N . LYS A 1 181 ? -8.485 -9.955 -15.971 1.00 66.19 181 LYS A N 1
ATOM 1357 C CA . LYS A 1 181 ? -8.713 -11.232 -16.678 1.00 66.19 181 LYS A CA 1
ATOM 1358 C C . LYS A 1 181 ? -10.030 -11.880 -16.272 1.00 66.19 181 LYS A C 1
ATOM 1360 O O . LYS A 1 181 ? -10.735 -12.442 -17.104 1.00 66.19 181 LYS A O 1
ATOM 1365 N N . GLN A 1 182 ? -10.335 -11.829 -14.985 1.00 65.81 182 GLN A N 1
ATOM 1366 C CA . GLN A 1 182 ? -11.590 -12.277 -14.406 1.00 65.81 182 GLN A CA 1
ATOM 1367 C C . GLN A 1 182 ? -12.343 -11.081 -13.853 1.00 65.81 182 GLN A C 1
ATOM 1369 O O . GLN A 1 182 ? -11.754 -10.095 -13.404 1.00 65.81 182 GLN A O 1
ATOM 1374 N N . GLN A 1 183 ? -13.660 -11.185 -13.864 1.00 65.88 183 GLN A N 1
ATOM 1375 C CA . GLN A 1 183 ? -14.501 -10.110 -13.403 1.00 65.88 183 GLN A CA 1
ATOM 1376 C C . GLN A 1 183 ? -14.356 -9.886 -11.875 1.00 65.88 183 GLN A C 1
ATOM 1378 O O . GLN A 1 183 ? -14.456 -10.819 -11.076 1.00 65.88 183 GLN A O 1
ATOM 1383 N N . PHE A 1 184 ? -14.256 -8.617 -11.463 1.00 70.62 184 PHE A N 1
ATOM 1384 C CA . PHE A 1 184 ? -14.563 -8.187 -10.094 1.00 70.62 184 PHE A CA 1
ATOM 1385 C C . PHE A 1 184 ? -16.067 -7.956 -9.905 1.00 70.62 184 PHE A C 1
ATOM 1387 O O . PHE A 1 184 ? -16.757 -7.519 -10.831 1.00 70.62 184 PHE A O 1
ATOM 1394 N N . GLY A 1 185 ? -16.588 -8.236 -8.710 1.00 65.50 185 GLY A N 1
ATOM 1395 C CA . GLY A 1 185 ? -17.989 -7.975 -8.406 1.00 65.50 185 GLY A CA 1
ATOM 1396 C C . GLY A 1 185 ? -18.322 -6.497 -8.550 1.00 65.50 185 GLY A C 1
ATOM 1397 O O . GLY A 1 185 ? -17.502 -5.634 -8.243 1.00 65.50 185 GLY A O 1
ATOM 1398 N N . VAL A 1 186 ? -19.535 -6.217 -9.010 1.00 64.12 186 VAL A N 1
ATOM 1399 C CA . VAL A 1 186 ? -20.101 -4.869 -9.020 1.00 64.12 186 VAL A CA 1
ATOM 1400 C C . VAL A 1 186 ? -21.204 -4.766 -7.971 1.00 64.12 186 VAL A C 1
ATOM 1402 O O . VAL A 1 186 ? -21.910 -5.752 -7.732 1.00 64.12 186 VAL A O 1
ATOM 1405 N N . PRO A 1 187 ? -21.351 -3.602 -7.320 1.00 65.06 187 PRO A N 1
ATOM 1406 C CA . PRO A 1 187 ? -22.418 -3.384 -6.362 1.00 65.06 187 PRO A CA 1
ATOM 1407 C C . PRO A 1 187 ? -23.779 -3.282 -7.065 1.00 65.06 187 PRO A C 1
ATOM 1409 O O . PRO A 1 187 ? -23.880 -2.765 -8.175 1.00 65.06 187 PRO A O 1
ATOM 1412 N N . TYR A 1 188 ? -24.828 -3.741 -6.393 1.00 62.62 188 TYR A N 1
ATOM 1413 C CA . TYR A 1 188 ? -26.206 -3.803 -6.867 1.00 62.62 188 TYR A CA 1
ATOM 1414 C C . TYR A 1 188 ? -27.159 -3.095 -5.903 1.00 62.62 188 TYR A C 1
ATOM 1416 O O . TYR A 1 188 ? -27.036 -3.197 -4.676 1.00 62.62 188 TYR A O 1
ATOM 1424 N N . LYS A 1 189 ? -28.153 -2.408 -6.465 1.00 69.31 189 LYS A N 1
ATOM 1425 C CA . LYS A 1 189 ? -29.307 -1.875 -5.732 1.00 69.31 189 LYS A CA 1
ATOM 1426 C C . LYS A 1 189 ? -30.238 -3.016 -5.312 1.00 69.31 189 LYS A C 1
ATOM 1428 O O . LYS A 1 189 ? -30.224 -4.094 -5.901 1.00 69.31 189 LYS A O 1
ATOM 1433 N N . ALA A 1 190 ? -31.140 -2.744 -4.367 1.00 72.19 190 ALA A N 1
ATOM 1434 C CA . ALA A 1 190 ? -32.205 -3.684 -3.991 1.00 72.19 190 ALA A CA 1
ATOM 1435 C C . ALA A 1 190 ? -33.101 -4.097 -5.180 1.00 72.19 190 ALA A C 1
ATOM 1437 O O . ALA A 1 190 ? -33.686 -5.174 -5.166 1.00 72.19 190 ALA A O 1
ATOM 1438 N N . SER A 1 191 ? -33.186 -3.254 -6.216 1.00 75.19 191 SER A N 1
ATOM 1439 C CA . SER A 1 191 ? -33.910 -3.532 -7.460 1.00 75.19 191 SER A CA 1
ATOM 1440 C C . SER A 1 191 ? -33.199 -4.511 -8.405 1.00 75.19 191 SER A C 1
ATOM 1442 O O . SER A 1 191 ? -33.777 -4.873 -9.424 1.00 75.19 191 SER A O 1
ATOM 1444 N N . GLY A 1 192 ? -31.962 -4.930 -8.107 1.00 70.44 192 GLY A N 1
ATOM 1445 C CA . GLY A 1 192 ? -31.165 -5.786 -8.994 1.00 70.44 192 GLY A CA 1
ATOM 1446 C C . GLY A 1 192 ? -30.453 -5.034 -10.125 1.00 70.44 192 GLY A C 1
ATOM 1447 O O . GLY A 1 192 ? -29.868 -5.663 -11.000 1.00 70.44 192 GLY A O 1
ATOM 1448 N N . GLU A 1 193 ? -30.449 -3.700 -10.101 1.00 76.94 193 GLU A N 1
ATOM 1449 C CA . GLU A 1 193 ? -29.653 -2.869 -11.014 1.00 76.94 193 GLU A CA 1
ATOM 1450 C C . GLU A 1 193 ? -28.228 -2.664 -10.494 1.00 76.94 193 GLU A C 1
ATOM 1452 O O . GLU A 1 193 ? -28.030 -2.469 -9.292 1.00 76.94 193 GLU A O 1
ATOM 1457 N N . VAL A 1 194 ? -27.247 -2.624 -11.401 1.00 71.56 194 VAL A N 1
ATOM 1458 C CA . VAL A 1 194 ? -25.861 -2.273 -11.063 1.00 71.56 194 VAL A CA 1
ATOM 1459 C C . VAL A 1 194 ? -25.799 -0.828 -10.571 1.00 71.56 194 VAL A C 1
ATOM 1461 O O . VAL A 1 194 ? -26.388 0.082 -11.158 1.00 71.56 194 VAL A O 1
ATOM 1464 N N . CYS A 1 195 ? -25.064 -0.614 -9.489 1.00 65.88 195 CYS A N 1
ATOM 1465 C CA . CYS A 1 195 ? -24.752 0.709 -8.992 1.00 65.88 195 CYS A CA 1
ATOM 1466 C C . CYS A 1 195 ? -23.665 1.373 -9.843 1.00 65.88 195 CYS A C 1
ATOM 1468 O O . CYS A 1 195 ? -22.607 0.796 -10.089 1.00 65.88 195 CYS A O 1
ATOM 1470 N N . THR A 1 196 ? -23.916 2.612 -10.247 1.00 66.88 196 THR A N 1
ATOM 1471 C CA . THR A 1 196 ? -23.042 3.411 -11.118 1.00 66.88 196 THR A CA 1
ATOM 1472 C C . THR A 1 196 ? -22.429 4.613 -10.405 1.00 66.88 196 THR A C 1
ATOM 1474 O O . THR A 1 196 ? -21.457 5.179 -10.894 1.00 66.88 196 THR A O 1
ATOM 1477 N N . GLU A 1 197 ? -22.978 5.010 -9.255 1.00 54.34 197 GLU A N 1
ATOM 1478 C CA . GLU A 1 197 ? -22.554 6.193 -8.502 1.00 54.34 197 GLU A CA 1
ATOM 1479 C C . GLU A 1 197 ? -22.342 5.864 -7.023 1.00 54.34 197 GLU A C 1
ATOM 1481 O O . GLU A 1 197 ? -23.057 5.047 -6.442 1.00 54.34 197 GLU A O 1
ATOM 1486 N N . TYR A 1 198 ? -21.383 6.545 -6.391 1.00 49.88 198 TYR A N 1
ATOM 1487 C CA . TYR A 1 198 ? -21.006 6.312 -4.992 1.00 49.88 198 TYR A CA 1
ATOM 1488 C C . TYR A 1 198 ? -22.145 6.602 -3.998 1.00 49.88 198 TYR A C 1
ATOM 1490 O O . TYR A 1 198 ? -22.223 5.992 -2.937 1.00 49.88 198 TYR A O 1
ATOM 1498 N N . GLN A 1 199 ? -23.042 7.529 -4.336 1.00 52.44 199 GLN A N 1
ATOM 1499 C CA . GLN A 1 199 ? -24.156 7.952 -3.487 1.00 52.44 199 GLN A CA 1
ATOM 1500 C C . GLN A 1 199 ? -25.344 6.972 -3.512 1.00 52.44 199 GLN A C 1
ATOM 1502 O O . GLN A 1 199 ? -26.297 7.150 -2.752 1.00 52.44 199 GLN A O 1
ATOM 1507 N N . GLN A 1 200 ? -25.326 5.954 -4.380 1.00 56.41 200 GLN A N 1
ATOM 1508 C CA . GLN A 1 200 ? -26.423 4.995 -4.501 1.00 56.41 200 GLN A CA 1
ATOM 1509 C C . GLN A 1 200 ? -26.424 3.985 -3.343 1.00 56.41 200 GLN A C 1
ATOM 1511 O O . GLN A 1 200 ? -25.383 3.528 -2.875 1.00 56.41 200 GLN A O 1
ATOM 1516 N N . VAL A 1 201 ? -27.620 3.602 -2.883 1.00 63.97 201 VAL A N 1
ATOM 1517 C CA . VAL A 1 201 ? -27.779 2.580 -1.838 1.00 63.97 201 VAL A CA 1
ATOM 1518 C C . VAL A 1 201 ? -27.621 1.193 -2.459 1.00 63.97 201 VAL A C 1
ATOM 1520 O O . VAL A 1 201 ? -28.577 0.613 -2.977 1.00 63.97 201 VAL A O 1
ATOM 1523 N N . CYS A 1 202 ? -26.406 0.662 -2.383 1.00 65.38 202 CYS A N 1
ATOM 1524 C CA . CYS A 1 202 ? -26.064 -0.672 -2.864 1.00 65.38 202 CYS A CA 1
ATOM 1525 C C . CYS A 1 202 ? -26.066 -1.668 -1.704 1.00 65.38 202 CYS A C 1
ATOM 1527 O O . CYS A 1 202 ? -25.497 -1.397 -0.645 1.00 65.38 202 CYS A O 1
ATOM 1529 N N . GLN A 1 203 ? -26.735 -2.803 -1.885 1.00 64.44 203 GLN A N 1
ATOM 1530 C CA . GLN A 1 203 ? -26.951 -3.789 -0.821 1.00 64.44 203 GLN A CA 1
ATOM 1531 C C . GLN A 1 203 ? -26.253 -5.117 -1.095 1.00 64.44 203 GLN A C 1
ATOM 1533 O O . GLN A 1 203 ? -25.875 -5.809 -0.153 1.00 64.44 203 GLN A O 1
ATOM 1538 N N . THR A 1 204 ? -26.074 -5.471 -2.364 1.00 63.81 204 THR A N 1
ATOM 1539 C CA . THR A 1 204 ? -25.523 -6.764 -2.777 1.00 63.81 204 THR A CA 1
ATOM 1540 C C . THR A 1 204 ? -24.413 -6.565 -3.801 1.00 63.81 204 THR A C 1
ATOM 1542 O O . THR A 1 204 ? -24.273 -5.488 -4.371 1.00 63.81 204 THR A O 1
ATOM 1545 N N . TRP A 1 205 ? -23.585 -7.587 -4.005 1.00 65.56 205 TRP A N 1
ATOM 1546 C CA . TRP A 1 205 ? -22.529 -7.600 -5.017 1.00 65.56 205 TRP A CA 1
ATOM 1547 C C . TRP A 1 205 ? -22.719 -8.812 -5.921 1.00 65.56 205 TRP A C 1
ATOM 1549 O O . TRP A 1 205 ? -23.147 -9.869 -5.457 1.00 65.56 205 TRP A O 1
ATOM 1559 N N . GLY A 1 206 ? -22.395 -8.673 -7.203 1.00 66.06 206 GLY A N 1
ATOM 1560 C CA . GLY A 1 206 ? -22.572 -9.752 -8.173 1.00 66.06 206 GLY A CA 1
ATOM 1561 C C . GLY A 1 206 ? -21.794 -9.538 -9.465 1.00 66.06 206 GLY A C 1
ATOM 1562 O O . GLY A 1 206 ? -21.064 -8.558 -9.612 1.00 66.06 206 GLY A O 1
ATOM 1563 N N . SER A 1 207 ? -21.947 -10.466 -10.410 1.00 71.50 207 SER A N 1
ATOM 1564 C CA . SER A 1 207 ? -21.363 -10.355 -11.752 1.00 71.50 207 SER A CA 1
ATOM 1565 C C . SER A 1 207 ? -22.004 -9.220 -12.543 1.00 71.50 207 SER A C 1
ATOM 1567 O O . SER A 1 207 ? -23.123 -8.837 -12.243 1.00 71.50 207 SER A O 1
ATOM 1569 N N . VAL A 1 208 ? -21.353 -8.695 -13.577 1.00 69.12 208 VAL A N 1
ATOM 1570 C CA . VAL A 1 208 ? -21.936 -7.708 -14.483 1.00 69.12 208 VAL A CA 1
ATOM 1571 C C . VAL A 1 208 ? -22.878 -8.515 -15.372 1.00 69.12 208 VAL A C 1
ATOM 1573 O O . VAL A 1 208 ? -22.514 -9.627 -15.773 1.00 69.12 208 VAL A O 1
ATOM 1576 N N . PRO A 1 209 ? -24.101 -8.035 -15.642 1.00 65.81 209 PRO A N 1
ATOM 1577 C CA . PRO A 1 209 ? -25.019 -8.761 -16.504 1.00 65.81 209 PRO A CA 1
ATOM 1578 C C . PRO A 1 209 ? -24.387 -8.897 -17.892 1.00 65.81 209 PRO A C 1
ATOM 1580 O O . PRO A 1 209 ? -24.126 -7.889 -18.547 1.00 65.81 209 PRO A O 1
ATOM 1583 N N . SER A 1 210 ? -24.102 -10.127 -18.327 1.00 64.19 210 SER A N 1
ATOM 1584 C CA . SER A 1 210 ? -23.529 -10.341 -19.656 1.00 64.19 210 SER A CA 1
ATOM 1585 C C . SER A 1 210 ? -24.619 -10.291 -20.719 1.00 64.19 210 SER A C 1
ATOM 1587 O O . SER A 1 210 ? -25.746 -10.755 -20.514 1.00 64.19 210 SER A O 1
ATOM 1589 N N . SER A 1 211 ? -24.258 -9.797 -21.900 1.00 57.81 211 SER A N 1
ATOM 1590 C CA . SER A 1 211 ? -25.146 -9.788 -23.073 1.00 57.81 211 SER A CA 1
ATOM 1591 C C . SER A 1 211 ? -25.470 -11.196 -23.605 1.00 57.81 211 SER A C 1
ATOM 1593 O O . SER A 1 211 ? -26.323 -11.354 -24.476 1.00 57.81 211 SER A O 1
ATOM 1595 N N . THR A 1 212 ? -24.798 -12.228 -23.078 1.00 58.59 212 THR A N 1
ATOM 1596 C CA . THR A 1 212 ? -24.857 -13.624 -23.542 1.00 58.59 212 THR A CA 1
ATOM 1597 C C . THR A 1 212 ? -25.581 -14.569 -22.576 1.00 58.59 212 THR A C 1
ATOM 1599 O O . THR A 1 212 ? -25.700 -15.758 -22.862 1.00 58.59 212 THR A O 1
ATOM 1602 N N . GLY A 1 213 ? -26.105 -14.065 -21.452 1.00 54.84 213 GLY A N 1
ATOM 1603 C CA . GLY A 1 213 ? -26.917 -14.844 -20.507 1.00 54.84 213 GLY A CA 1
ATOM 1604 C C . GLY A 1 213 ? -26.131 -15.768 -19.567 1.00 54.84 213 GLY A C 1
ATOM 1605 O O . GLY A 1 213 ? -26.719 -16.349 -18.660 1.00 54.84 213 GLY A O 1
ATOM 1606 N N . SER A 1 214 ? -24.809 -15.884 -19.719 1.00 56.22 214 SER A N 1
ATOM 1607 C CA . SER A 1 214 ? -23.937 -16.505 -18.716 1.00 56.22 214 SER A CA 1
ATOM 1608 C C . SER A 1 214 ? -23.490 -15.462 -17.692 1.00 56.22 214 SER A C 1
ATOM 1610 O O . SER A 1 214 ? -22.864 -14.475 -18.077 1.00 56.22 214 SER A O 1
ATOM 1612 N N . THR A 1 215 ? -23.788 -15.666 -16.407 1.00 58.44 215 THR A N 1
ATOM 1613 C CA . THR A 1 215 ? -23.242 -14.877 -15.287 1.00 58.44 215 THR A CA 1
ATOM 1614 C C . THR A 1 215 ? -21.946 -15.528 -14.795 1.00 58.44 215 THR A C 1
ATOM 1616 O O . THR A 1 215 ? -22.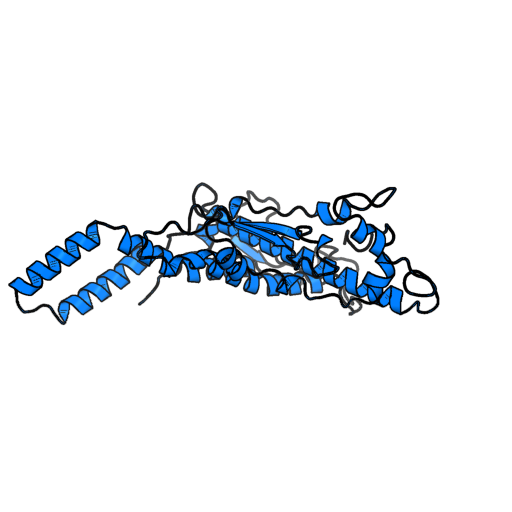017 -16.514 -14.054 1.00 58.44 215 THR A O 1
ATOM 1619 N N . PRO A 1 216 ? -20.762 -15.061 -15.229 1.00 63.03 216 PRO A N 1
ATOM 1620 C CA . PRO A 1 216 ? -19.498 -15.596 -14.736 1.00 63.03 216 PRO A CA 1
ATOM 1621 C C . PRO A 1 216 ? -19.346 -15.328 -13.233 1.00 63.03 216 PRO A C 1
ATOM 1623 O O . PRO A 1 216 ? -19.844 -14.329 -12.717 1.00 63.03 216 PRO A O 1
ATOM 1626 N N . GLY A 1 217 ? -18.646 -16.216 -12.523 1.00 66.06 217 GLY A N 1
ATOM 1627 C CA . GLY A 1 217 ? -18.279 -15.983 -11.125 1.00 66.06 217 GLY A CA 1
ATOM 1628 C C . GLY A 1 217 ? -17.406 -14.733 -10.974 1.00 66.06 217 GLY A C 1
ATOM 1629 O O . GLY A 1 217 ? -16.690 -14.351 -11.900 1.00 66.06 217 GLY A O 1
ATOM 1630 N N . VAL A 1 218 ? -17.468 -14.099 -9.803 1.00 69.88 218 VAL A N 1
ATOM 1631 C CA . VAL A 1 218 ? -16.689 -12.893 -9.493 1.00 69.88 218 VAL A CA 1
ATOM 1632 C C . VAL A 1 218 ? -15.553 -13.213 -8.535 1.00 69.88 218 VAL A C 1
ATOM 1634 O O . VAL A 1 218 ? -15.726 -14.015 -7.620 1.00 69.88 218 VAL A O 1
ATOM 1637 N N . LEU A 1 219 ? -14.402 -12.568 -8.734 1.00 68.69 219 LEU A N 1
ATOM 1638 C CA . LEU A 1 219 ? -13.241 -12.718 -7.851 1.00 68.69 219 LEU A CA 1
ATOM 1639 C C . LEU A 1 219 ? -13.484 -12.157 -6.451 1.00 68.69 219 LEU A C 1
ATOM 1641 O O . LEU A 1 219 ? -13.022 -12.736 -5.476 1.00 68.69 219 LEU A O 1
ATOM 1645 N N . PHE A 1 220 ? -14.203 -11.038 -6.375 1.00 69.88 220 PHE A N 1
ATOM 1646 C CA . PHE A 1 220 ? -14.548 -10.377 -5.123 1.00 69.88 220 PHE A CA 1
ATOM 1647 C C . PHE A 1 220 ? -16.026 -10.049 -5.091 1.00 69.88 220 PHE A C 1
ATOM 1649 O O . PHE A 1 220 ? -16.600 -9.660 -6.112 1.00 69.88 220 PHE A O 1
ATOM 1656 N N . ASN A 1 221 ? -16.620 -10.167 -3.910 1.00 64.81 221 ASN A N 1
ATOM 1657 C CA . ASN A 1 221 ? -18.029 -9.858 -3.663 1.00 64.81 221 ASN A CA 1
ATOM 1658 C C . ASN A 1 221 ? -18.203 -8.751 -2.606 1.00 64.81 221 ASN A C 1
ATOM 1660 O O . ASN A 1 221 ? -19.279 -8.602 -2.030 1.00 64.81 221 ASN A O 1
ATOM 1664 N N . GLY A 1 222 ? -17.139 -7.995 -2.325 1.00 59.50 222 GLY A N 1
ATOM 1665 C CA . GLY A 1 222 ? -17.153 -6.865 -1.401 1.00 59.50 222 GLY A CA 1
ATOM 1666 C C . GLY A 1 222 ? -17.051 -7.262 0.074 1.00 59.50 222 GLY A C 1
ATOM 1667 O O . GLY A 1 222 ? -16.927 -6.382 0.930 1.00 59.50 222 GLY A O 1
ATOM 1668 N N . THR A 1 223 ? -17.062 -8.560 0.402 1.00 68.56 223 THR A N 1
ATOM 1669 C CA . THR A 1 223 ? -16.876 -9.031 1.785 1.00 68.56 223 THR A CA 1
ATOM 1670 C C . THR A 1 223 ? -15.425 -8.954 2.245 1.00 68.56 223 THR A C 1
ATOM 1672 O O . THR A 1 223 ? -15.176 -8.913 3.444 1.00 68.56 223 THR A O 1
ATOM 1675 N N . GLU A 1 224 ? -14.468 -8.842 1.327 1.00 70.19 224 GLU A N 1
ATOM 1676 C CA . GLU A 1 224 ? -13.036 -8.794 1.623 1.00 70.19 224 GLU A CA 1
ATOM 1677 C C . GLU A 1 224 ? -12.669 -7.511 2.381 1.00 70.19 224 GLU A C 1
ATOM 1679 O O . GLU A 1 224 ? -11.938 -7.533 3.372 1.00 70.19 224 GLU A O 1
ATOM 1684 N N . PHE A 1 225 ? -13.252 -6.386 1.961 1.00 67.12 225 PHE A N 1
ATOM 1685 C CA . PHE A 1 225 ? -13.074 -5.096 2.622 1.00 67.12 225 PHE A CA 1
ATOM 1686 C C . PHE A 1 225 ? -13.767 -5.055 3.992 1.00 67.12 225 PHE A C 1
ATOM 1688 O O . PHE A 1 225 ? -13.227 -4.509 4.955 1.00 67.12 225 PHE A O 1
ATOM 1695 N N . LEU A 1 226 ? -14.945 -5.680 4.101 1.00 67.62 226 LEU A N 1
ATOM 1696 C CA . LEU A 1 226 ? -15.655 -5.835 5.374 1.00 67.62 226 LEU A CA 1
ATOM 1697 C C . LEU A 1 226 ? -14.894 -6.760 6.332 1.00 67.62 226 LEU A C 1
ATOM 1699 O O . LEU A 1 226 ? -14.845 -6.480 7.526 1.00 67.62 226 LEU A O 1
ATOM 1703 N N . GLY A 1 227 ? -14.261 -7.815 5.814 1.00 69.56 227 GLY A N 1
ATOM 1704 C CA . GLY A 1 227 ? -13.390 -8.719 6.563 1.00 69.56 227 GLY A CA 1
ATOM 1705 C C . GLY A 1 227 ? -12.197 -7.987 7.169 1.00 69.56 227 GLY A C 1
ATOM 1706 O O . GLY A 1 227 ? -11.965 -8.087 8.368 1.00 69.56 227 GLY A O 1
ATOM 1707 N N . ALA A 1 228 ? -11.516 -7.148 6.386 1.00 74.06 228 ALA A N 1
ATOM 1708 C CA . ALA A 1 228 ? -10.391 -6.351 6.876 1.00 74.06 228 ALA A CA 1
ATOM 1709 C C . ALA A 1 228 ? -10.790 -5.357 7.989 1.00 74.06 228 ALA A C 1
ATOM 1711 O O . ALA A 1 228 ? -10.062 -5.179 8.967 1.00 74.06 228 ALA A O 1
ATOM 1712 N N . ILE A 1 229 ? -11.968 -4.731 7.871 1.00 75.81 229 ILE A N 1
ATOM 1713 C CA . ILE A 1 229 ? -12.524 -3.864 8.923 1.00 75.81 229 ILE A CA 1
ATOM 1714 C C . ILE A 1 229 ? -12.930 -4.689 10.155 1.00 75.81 229 ILE A C 1
ATOM 1716 O O . ILE A 1 229 ? -12.705 -4.257 11.286 1.00 75.81 229 ILE A O 1
ATOM 1720 N N . ASN A 1 230 ? -13.501 -5.879 9.958 1.00 78.50 230 ASN A N 1
ATOM 1721 C CA . ASN A 1 230 ? -13.836 -6.800 11.044 1.00 78.50 230 ASN A CA 1
ATOM 1722 C C . ASN A 1 230 ? -12.600 -7.252 11.816 1.00 78.50 230 ASN A C 1
ATOM 1724 O O . ASN A 1 230 ? -12.658 -7.308 13.039 1.00 78.50 230 ASN A O 1
ATOM 1728 N N . ASP A 1 231 ? -11.485 -7.516 11.141 1.00 76.56 231 ASP A N 1
ATOM 1729 C CA . ASP A 1 231 ? -10.232 -7.891 11.794 1.00 76.56 231 ASP A CA 1
ATOM 1730 C C . ASP A 1 231 ? -9.694 -6.761 12.676 1.00 76.56 231 ASP A C 1
ATOM 1732 O O . ASP A 1 231 ? -9.313 -6.980 13.830 1.00 76.56 231 ASP A O 1
ATOM 1736 N N . TYR A 1 232 ? -9.730 -5.526 12.163 1.00 84.25 232 TYR A N 1
ATOM 1737 C CA . TYR A 1 232 ? -9.397 -4.340 12.946 1.00 84.25 232 TYR A CA 1
ATOM 1738 C C . TYR A 1 232 ? -10.301 -4.224 14.182 1.00 84.25 232 TYR A C 1
ATOM 1740 O O . TYR A 1 232 ? -9.819 -4.101 15.313 1.00 84.25 232 TYR A O 1
ATOM 1748 N N . ASN A 1 233 ? -11.619 -4.303 13.981 1.00 80.00 233 ASN A N 1
ATOM 1749 C CA . ASN A 1 233 ? -12.601 -4.184 15.056 1.00 80.00 233 ASN A CA 1
ATOM 1750 C C . ASN A 1 233 ? -12.484 -5.328 16.070 1.00 80.00 233 ASN A C 1
ATOM 1752 O O . ASN A 1 233 ? -12.619 -5.087 17.266 1.00 80.00 233 ASN A O 1
ATOM 1756 N N . GLY A 1 234 ? -12.173 -6.547 15.628 1.00 73.25 234 GLY A N 1
ATOM 1757 C CA . GLY A 1 234 ? -11.975 -7.712 16.487 1.00 73.25 234 GLY A CA 1
ATOM 1758 C C . GLY A 1 234 ? -10.804 -7.543 17.456 1.00 73.25 234 GLY A C 1
ATOM 1759 O O . GLY A 1 234 ? -10.891 -7.972 18.605 1.00 73.25 234 GLY A O 1
ATOM 1760 N N . ILE A 1 235 ? -9.739 -6.851 17.040 1.00 83.06 235 ILE A N 1
ATOM 1761 C CA . ILE A 1 235 ? -8.600 -6.521 17.913 1.00 83.06 235 ILE A CA 1
ATOM 1762 C C . ILE A 1 235 ? -8.909 -5.313 18.805 1.00 83.06 235 ILE A C 1
ATOM 1764 O O . ILE A 1 235 ? -8.536 -5.285 19.984 1.00 83.06 235 ILE A O 1
ATOM 1768 N N . MET A 1 236 ? -9.595 -4.305 18.265 1.00 81.69 236 MET A N 1
ATOM 1769 C CA . MET A 1 236 ? -9.868 -3.076 19.007 1.00 81.69 236 MET A CA 1
ATOM 1770 C C . MET A 1 236 ? -10.968 -3.235 20.053 1.00 81.69 236 MET A C 1
ATOM 1772 O O . MET A 1 236 ? -10.863 -2.649 21.128 1.00 81.69 236 MET A O 1
ATOM 1776 N N . MET A 1 237 ? -11.991 -4.046 19.803 1.00 78.88 237 MET A N 1
ATOM 1777 C CA . MET A 1 237 ? -13.162 -4.157 20.673 1.00 78.88 237 MET A CA 1
ATOM 1778 C C . MET A 1 237 ? -12.836 -4.586 22.120 1.00 78.88 237 MET A C 1
ATOM 1780 O O . MET A 1 237 ? -13.319 -3.925 23.046 1.00 78.88 237 MET A O 1
ATOM 1784 N N . PRO A 1 238 ? -11.989 -5.604 22.385 1.00 75.81 238 PRO A N 1
ATOM 1785 C CA . PRO A 1 238 ? -11.542 -5.903 23.748 1.00 75.81 238 PRO A CA 1
ATOM 1786 C C . PRO A 1 238 ? -10.848 -4.708 24.412 1.00 75.81 238 PRO A C 1
ATOM 1788 O O . PRO A 1 238 ? -11.088 -4.414 25.583 1.00 75.81 238 PRO A O 1
ATOM 1791 N N . THR A 1 239 ? -10.021 -3.990 23.652 1.00 78.75 239 THR A N 1
ATOM 1792 C CA . THR A 1 239 ? -9.267 -2.835 24.147 1.00 78.75 239 THR A CA 1
ATOM 1793 C C . THR A 1 239 ? -10.187 -1.669 24.505 1.00 78.75 239 THR A C 1
ATOM 1795 O O . THR A 1 239 ? -10.056 -1.084 25.579 1.00 78.75 239 THR A O 1
ATOM 1798 N N . LEU A 1 240 ? -11.154 -1.356 23.641 1.00 77.50 240 LEU A N 1
ATOM 1799 C CA . LEU A 1 240 ? -12.149 -0.310 23.879 1.00 77.50 240 LEU A CA 1
ATOM 1800 C C . LEU A 1 240 ? -12.999 -0.628 25.117 1.00 77.50 240 LEU A C 1
ATOM 1802 O O . LEU A 1 240 ? -13.222 0.247 25.957 1.00 77.50 240 LEU A O 1
ATOM 1806 N N . ASN A 1 241 ? -13.390 -1.894 25.288 1.00 75.38 241 ASN A N 1
ATOM 1807 C CA . ASN A 1 241 ? -14.106 -2.351 26.478 1.00 75.38 241 ASN A CA 1
ATOM 1808 C C . ASN A 1 241 ? -13.286 -2.171 27.763 1.00 75.38 241 ASN A C 1
ATOM 1810 O O . ASN A 1 241 ? -13.822 -1.672 28.754 1.00 75.38 241 ASN A O 1
ATOM 1814 N N . LEU A 1 242 ? -11.996 -2.518 27.747 1.00 73.38 242 LEU A N 1
ATOM 1815 C CA . LEU A 1 242 ? -11.096 -2.325 28.891 1.00 73.38 242 LEU A CA 1
ATOM 1816 C C . LEU A 1 242 ? -10.917 -0.844 29.243 1.00 73.38 242 LEU A C 1
ATOM 1818 O O . LEU A 1 242 ? -11.004 -0.474 30.413 1.00 73.38 242 LEU A O 1
ATOM 1822 N N . ILE A 1 243 ? -10.717 0.019 28.244 1.00 74.06 243 ILE A N 1
ATOM 1823 C CA . ILE A 1 243 ? -10.584 1.470 28.454 1.00 74.06 243 ILE A CA 1
ATOM 1824 C C . ILE A 1 243 ? -11.848 2.040 29.083 1.00 74.06 243 ILE A C 1
ATOM 1826 O O . ILE A 1 243 ? -11.775 2.844 30.014 1.00 74.06 243 ILE A O 1
ATOM 1830 N N . ARG A 1 244 ? -13.016 1.610 28.609 1.00 72.00 244 ARG A N 1
ATOM 1831 C CA . ARG A 1 244 ? -14.298 2.046 29.157 1.00 72.00 244 ARG A CA 1
ATOM 1832 C C . ARG A 1 244 ? -14.479 1.583 30.598 1.00 72.00 244 ARG A C 1
ATOM 1834 O O . ARG A 1 244 ? -14.821 2.405 31.440 1.00 72.00 244 ARG A O 1
ATOM 1841 N N . GLN A 1 245 ? -14.197 0.314 30.900 1.00 67.12 245 GLN A N 1
ATOM 1842 C CA . GLN A 1 245 ? -14.243 -0.197 32.276 1.00 67.12 245 GLN A CA 1
ATOM 1843 C C . GLN A 1 245 ? -13.336 0.628 33.198 1.00 67.12 245 GLN A C 1
ATOM 1845 O O . GLN A 1 245 ? -13.783 1.066 34.255 1.00 67.12 245 GLN A O 1
ATOM 1850 N N . ALA A 1 246 ? -12.117 0.941 32.751 1.00 65.12 246 ALA A N 1
ATOM 1851 C CA . ALA A 1 246 ? -11.156 1.731 33.518 1.00 65.12 246 ALA A CA 1
ATOM 1852 C C . ALA A 1 246 ? -11.525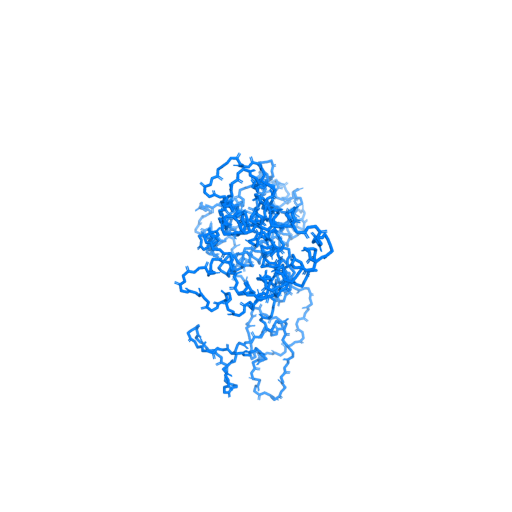 3.224 33.662 1.00 65.12 246 ALA A C 1
ATOM 1854 O O . ALA A 1 246 ? -11.113 3.867 34.623 1.00 65.12 246 ALA A O 1
ATOM 1855 N N . THR A 1 247 ? -12.277 3.803 32.720 1.00 64.31 247 THR A N 1
ATOM 1856 C CA . THR A 1 247 ? -12.682 5.227 32.746 1.00 64.31 247 THR A CA 1
ATOM 1857 C C . THR A 1 247 ? -14.062 5.456 33.365 1.00 64.31 247 THR A C 1
ATOM 1859 O O . THR A 1 247 ? -14.373 6.562 33.818 1.00 64.31 247 THR A O 1
ATOM 1862 N N . SER A 1 248 ? -14.895 4.418 33.440 1.00 62.19 248 SER A N 1
ATOM 1863 C CA . SER A 1 248 ? -16.223 4.483 34.040 1.00 62.19 248 SER A CA 1
ATOM 1864 C C . SER A 1 248 ? -16.148 4.561 35.573 1.00 62.19 248 SER A C 1
ATOM 1866 O O . SER A 1 248 ? -16.103 3.558 36.282 1.00 62.19 248 SER A O 1
ATOM 1868 N N . LYS A 1 249 ? -16.210 5.785 36.113 1.00 50.44 249 LYS A N 1
ATOM 1869 C CA . LYS A 1 249 ? -16.312 6.050 37.566 1.00 50.44 249 LYS A CA 1
ATOM 1870 C C . LYS A 1 249 ? -17.475 5.307 38.250 1.00 50.44 249 LYS A C 1
ATOM 1872 O O . LYS A 1 249 ? -17.463 5.120 39.463 1.00 50.44 249 LYS A O 1
ATOM 1877 N N . GLU A 1 250 ? -18.485 4.893 37.485 1.00 50.16 250 GLU A N 1
ATOM 1878 C CA . GLU A 1 250 ? -19.667 4.183 37.979 1.00 50.16 250 GLU A CA 1
ATOM 1879 C C . GLU A 1 250 ? -19.383 2.732 38.401 1.00 50.16 250 GLU A C 1
ATOM 1881 O O . GLU A 1 250 ? -19.965 2.259 39.379 1.00 50.16 250 GLU A O 1
ATOM 1886 N N . PHE A 1 251 ? -18.469 2.037 37.714 1.00 49.59 251 PHE A N 1
ATOM 1887 C CA . PHE A 1 251 ? -18.101 0.659 38.055 1.00 49.59 251 PHE A CA 1
ATOM 1888 C C . PHE A 1 251 ? -17.178 0.623 39.267 1.00 49.59 251 PHE A C 1
ATOM 1890 O O . PHE A 1 251 ? -17.371 -0.194 40.156 1.00 49.59 251 PHE A O 1
ATOM 1897 N N . ASP A 1 252 ? -16.263 1.581 39.375 1.00 49.91 252 ASP A N 1
ATOM 1898 C CA . ASP A 1 252 ? -15.395 1.725 40.541 1.00 49.91 252 ASP A CA 1
ATOM 1899 C C . ASP A 1 252 ? -16.173 1.994 41.834 1.00 49.91 252 ASP A C 1
ATOM 1901 O O . ASP A 1 252 ? -15.801 1.495 42.895 1.00 49.91 252 ASP A O 1
ATOM 1905 N N . LYS A 1 253 ? -17.257 2.776 41.763 1.00 51.25 253 LYS A N 1
ATOM 1906 C CA . LYS A 1 253 ? -18.117 3.035 42.922 1.00 51.25 253 LYS A CA 1
ATOM 1907 C C . LYS A 1 253 ? -19.004 1.829 43.231 1.00 51.25 253 LYS A C 1
ATOM 1909 O O . LYS A 1 253 ? -19.009 1.371 44.363 1.00 51.25 253 LYS A O 1
ATOM 1914 N N . LYS A 1 254 ? -19.671 1.247 42.227 1.00 54.25 254 LYS A N 1
ATOM 1915 C CA . LYS A 1 254 ? -20.553 0.083 42.425 1.00 54.25 254 LYS A CA 1
ATOM 1916 C C . LYS A 1 254 ? -19.804 -1.183 42.840 1.00 54.25 254 LYS A C 1
ATOM 1918 O O . LYS A 1 254 ? -20.363 -1.964 43.595 1.00 54.25 254 LYS A O 1
ATOM 1923 N N . SER A 1 255 ? -18.562 -1.383 42.403 1.00 49.66 255 SER A N 1
ATOM 1924 C CA . SER A 1 255 ? -17.719 -2.495 42.857 1.00 49.66 255 SER A CA 1
ATOM 1925 C C . SER A 1 255 ? -17.219 -2.281 44.285 1.00 49.66 255 SER A C 1
ATOM 1927 O O . SER A 1 255 ? -17.204 -3.229 45.061 1.00 49.66 255 SER A O 1
ATOM 1929 N N . ARG A 1 256 ? -16.876 -1.045 44.680 1.00 52.72 256 ARG A N 1
ATOM 1930 C CA . ARG A 1 256 ? -16.531 -0.723 46.078 1.00 52.72 256 ARG A CA 1
ATOM 1931 C C . ARG A 1 256 ? -17.741 -0.832 47.011 1.00 52.72 256 ARG A C 1
ATOM 1933 O O . ARG A 1 256 ? -17.609 -1.426 48.077 1.00 52.72 256 ARG A O 1
ATOM 1940 N N . ASP A 1 257 ? -18.904 -0.342 46.587 1.00 57.09 257 ASP A N 1
ATOM 1941 C CA . ASP A 1 257 ? -20.172 -0.456 47.320 1.00 57.09 257 ASP A CA 1
ATOM 1942 C C . ASP A 1 257 ? -20.591 -1.932 47.449 1.00 57.09 257 ASP A C 1
ATOM 1944 O O . ASP A 1 257 ? -20.976 -2.384 48.523 1.00 57.09 257 ASP A O 1
ATOM 1948 N N . PHE A 1 258 ? -20.417 -2.721 46.386 1.00 52.81 258 PHE A N 1
ATOM 1949 C CA . PHE A 1 258 ? -20.673 -4.159 46.395 1.00 52.81 258 PHE A CA 1
ATOM 1950 C C . PHE A 1 258 ? -19.693 -4.940 47.281 1.00 52.81 258 PHE A C 1
ATOM 1952 O O . PHE A 1 258 ? -20.130 -5.825 48.005 1.00 52.81 258 PHE A O 1
ATOM 1959 N N . ILE A 1 259 ? -18.393 -4.618 47.279 1.00 52.16 259 ILE A N 1
ATOM 1960 C CA . ILE A 1 259 ? -17.407 -5.228 48.192 1.00 52.16 259 ILE A CA 1
ATOM 1961 C C . ILE A 1 259 ? -17.737 -4.876 49.650 1.00 52.16 259 ILE A C 1
ATOM 1963 O O . ILE A 1 259 ? -17.657 -5.742 50.522 1.00 52.16 259 ILE A O 1
ATOM 1967 N N . ALA A 1 260 ? -18.141 -3.632 49.923 1.00 57.12 260 ALA A N 1
ATOM 1968 C CA . ALA A 1 260 ? -18.572 -3.209 51.253 1.00 57.12 260 ALA A CA 1
ATOM 1969 C C . ALA A 1 260 ? -19.839 -3.958 51.706 1.00 57.12 260 ALA A C 1
ATOM 1971 O O . ALA A 1 260 ? -19.906 -4.433 52.840 1.00 57.12 260 ALA A O 1
ATOM 1972 N N . GLU A 1 261 ? -20.813 -4.135 50.814 1.00 53.09 261 GLU A N 1
ATOM 1973 C CA . GLU A 1 261 ? -22.068 -4.824 51.116 1.00 53.09 261 GLU A CA 1
ATOM 1974 C C . GLU A 1 261 ? -21.918 -6.358 51.176 1.00 53.09 261 GLU A C 1
ATOM 1976 O O . GLU A 1 261 ? -22.543 -7.011 52.014 1.00 53.09 261 GLU A O 1
ATOM 1981 N N . ALA A 1 262 ? -21.033 -6.943 50.367 1.00 46.06 262 ALA A N 1
ATOM 1982 C CA . ALA A 1 262 ? -20.687 -8.364 50.397 1.00 46.06 262 ALA A CA 1
ATOM 1983 C C . ALA A 1 262 ? -19.918 -8.746 51.672 1.00 46.06 262 ALA A C 1
ATOM 1985 O O . ALA A 1 262 ? -20.234 -9.771 52.282 1.00 46.06 262 ALA A O 1
ATOM 1986 N N . ASN A 1 263 ? -18.982 -7.898 52.123 1.00 52.59 263 ASN A N 1
ATOM 1987 C CA . ASN A 1 263 ? -18.312 -8.055 53.420 1.00 52.59 263 ASN A CA 1
ATOM 1988 C C . ASN A 1 263 ? -19.299 -7.943 54.592 1.00 52.59 263 ASN A C 1
ATOM 1990 O O . ASN A 1 263 ? -19.146 -8.645 55.587 1.00 52.59 263 ASN A O 1
ATOM 1994 N N . ALA A 1 264 ? -20.329 -7.101 54.468 1.00 56.78 264 ALA A N 1
ATOM 1995 C CA . ALA A 1 264 ? -21.349 -6.934 55.501 1.00 56.78 264 ALA A CA 1
ATOM 1996 C C . ALA A 1 264 ? -22.372 -8.085 55.557 1.00 56.78 264 ALA A C 1
ATOM 1998 O O . ALA A 1 264 ? -22.931 -8.345 56.621 1.00 56.78 264 ALA A O 1
ATOM 1999 N N . LYS A 1 265 ? -22.647 -8.767 54.434 1.00 54.53 265 LYS A N 1
ATOM 2000 C CA . LYS A 1 265 ? -23.743 -9.753 54.327 1.00 54.53 265 LYS A CA 1
ATOM 2001 C C . LYS A 1 265 ? -23.308 -11.213 54.176 1.00 54.53 265 LYS A C 1
ATOM 2003 O O . LYS A 1 265 ? -24.176 -12.075 54.134 1.00 54.53 265 LYS A O 1
ATOM 2008 N N . GLY A 1 266 ? -22.012 -11.525 54.116 1.00 47.53 266 GLY A N 1
ATOM 2009 C CA . GLY A 1 266 ? -21.465 -12.875 54.359 1.00 47.53 266 GLY A CA 1
ATOM 2010 C C . GLY A 1 266 ? -21.837 -14.008 53.381 1.00 47.53 266 GLY A C 1
ATOM 2011 O O . GLY A 1 266 ? -21.399 -15.132 53.593 1.00 47.53 266 GLY A O 1
ATOM 2012 N N . TRP A 1 267 ? -22.604 -13.753 52.313 1.00 44.00 267 TRP A N 1
ATOM 2013 C CA . TRP A 1 267 ? -23.129 -14.791 51.397 1.00 44.00 267 TRP A CA 1
ATOM 2014 C C . TRP A 1 267 ? -22.736 -14.604 49.913 1.00 44.00 267 TRP A C 1
ATOM 2016 O O . TRP A 1 267 ? -23.332 -15.202 49.021 1.00 44.00 267 TRP A O 1
ATOM 2026 N N . ILE A 1 268 ? -21.733 -13.776 49.601 1.00 43.00 268 ILE A N 1
ATOM 2027 C CA . ILE A 1 268 ? -21.509 -13.263 48.234 1.00 43.00 268 ILE A CA 1
ATOM 2028 C C . ILE A 1 268 ? -20.055 -13.484 47.786 1.00 43.00 268 ILE A C 1
ATOM 2030 O O . ILE A 1 268 ? -19.279 -12.549 47.634 1.00 43.00 268 ILE A O 1
ATOM 2034 N N . MET A 1 269 ? -19.661 -14.740 47.574 1.00 43.75 269 MET A N 1
ATOM 2035 C CA . MET A 1 269 ? -18.397 -15.050 46.877 1.00 43.75 269 MET A CA 1
ATOM 2036 C C . MET A 1 269 ? -18.604 -15.905 45.617 1.00 43.75 269 MET A C 1
ATOM 2038 O O . MET A 1 269 ? -17.836 -15.796 44.670 1.00 43.75 269 MET A O 1
ATOM 2042 N N . ALA A 1 270 ? -19.699 -16.673 45.547 1.00 36.09 270 ALA A N 1
ATOM 2043 C CA . ALA A 1 270 ? -20.136 -17.345 44.318 1.00 36.09 270 ALA A CA 1
ATOM 2044 C C . ALA A 1 270 ? -21.090 -16.467 43.483 1.00 36.09 270 ALA A C 1
ATOM 2046 O O . ALA A 1 270 ? -20.974 -16.408 42.263 1.00 36.09 270 ALA A O 1
ATOM 2047 N N . GLY A 1 271 ? -22.004 -15.732 44.131 1.00 34.72 271 GLY A N 1
ATOM 2048 C CA . GLY A 1 271 ? -22.950 -14.839 43.451 1.00 34.72 271 GLY A CA 1
ATOM 2049 C C . GLY A 1 271 ? -22.286 -13.633 42.782 1.00 34.72 271 GLY A C 1
ATOM 2050 O O . GLY A 1 271 ? -22.729 -13.231 41.714 1.00 34.72 271 GLY A O 1
ATOM 2051 N N . SER A 1 272 ? -21.196 -13.106 43.354 1.00 43.00 272 SER A N 1
ATOM 2052 C CA . SER A 1 272 ? -20.375 -12.033 42.768 1.00 43.00 272 SER A CA 1
ATOM 2053 C C . SER A 1 272 ? -19.731 -12.448 41.453 1.00 43.00 272 SER A C 1
ATOM 2055 O O . SER A 1 272 ? -19.814 -11.709 40.483 1.00 43.00 272 SER A O 1
ATOM 2057 N N . TYR A 1 273 ? -19.189 -13.664 41.389 1.00 39.53 273 TYR A N 1
ATOM 2058 C CA . TYR A 1 273 ? -18.621 -14.227 40.168 1.00 39.53 273 TYR A CA 1
ATOM 2059 C C . TYR A 1 273 ? -19.665 -14.334 39.045 1.00 39.53 273 TYR A C 1
ATOM 2061 O O . TYR A 1 273 ? -19.404 -13.935 37.912 1.00 39.53 273 TYR A O 1
ATOM 2069 N N . PHE A 1 274 ? -20.880 -14.802 39.356 1.00 36.69 274 PHE A N 1
ATOM 2070 C CA . PHE A 1 274 ? -21.971 -14.856 38.377 1.00 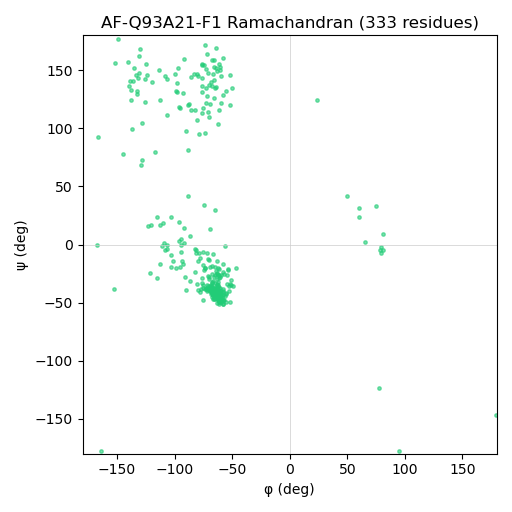36.69 274 PHE A CA 1
ATOM 2071 C C . PHE A 1 274 ? -22.526 -13.471 38.024 1.00 36.69 274 PHE A C 1
ATOM 2073 O O . PHE A 1 274 ? -22.859 -13.242 36.865 1.00 36.69 274 PHE A O 1
ATOM 2080 N N . PHE A 1 275 ? -22.588 -12.529 38.967 1.00 39.56 275 PHE A N 1
ATOM 2081 C CA . PHE A 1 275 ? -23.010 -11.152 38.694 1.00 39.56 275 PHE A CA 1
ATOM 2082 C C . PHE A 1 275 ? -21.991 -10.402 37.833 1.00 39.56 275 PHE A C 1
ATOM 2084 O O . PHE A 1 275 ? -22.387 -9.659 36.939 1.00 39.56 275 PHE A O 1
ATOM 2091 N N . ASP A 1 276 ? -20.697 -10.632 38.055 1.00 42.19 276 ASP A N 1
ATOM 2092 C CA . ASP A 1 276 ? -19.618 -10.116 37.219 1.00 42.19 276 ASP A CA 1
ATOM 2093 C C . ASP A 1 276 ? -19.659 -10.767 35.840 1.00 42.19 276 ASP A C 1
ATOM 2095 O O . ASP A 1 276 ? -19.579 -10.057 34.848 1.00 42.19 276 ASP A O 1
ATOM 2099 N N . LEU A 1 277 ? -19.904 -12.076 35.730 1.00 40.56 277 LEU A N 1
ATOM 2100 C CA . LEU A 1 277 ? -20.111 -12.735 34.436 1.00 40.56 277 LEU A CA 1
ATOM 2101 C C . LEU A 1 277 ? -21.349 -12.211 33.693 1.00 40.56 277 LEU A C 1
ATOM 2103 O O . LEU A 1 277 ? -21.286 -12.008 32.483 1.00 40.56 277 LEU A O 1
ATOM 2107 N N . VAL A 1 278 ? -22.464 -11.969 34.385 1.00 42.19 278 VAL A N 1
ATOM 2108 C CA . VAL A 1 278 ? -23.697 -11.419 33.794 1.00 42.19 278 VAL A CA 1
ATOM 2109 C C . VAL A 1 278 ? -23.520 -9.948 33.422 1.00 42.19 278 VAL A C 1
ATOM 2111 O O . VAL A 1 278 ? -23.955 -9.552 32.347 1.00 42.19 278 VAL A O 1
ATOM 2114 N N . LYS A 1 279 ? -22.823 -9.139 34.228 1.00 43.72 279 LYS A N 1
ATOM 2115 C CA . LYS A 1 279 ? -22.457 -7.759 33.868 1.00 43.72 279 LYS A CA 1
ATOM 2116 C C . LYS A 1 279 ? -21.461 -7.719 32.717 1.00 43.72 279 LYS A C 1
ATOM 2118 O O . LYS A 1 279 ? -21.632 -6.902 31.820 1.00 43.72 279 LYS A O 1
ATOM 2123 N N . LEU A 1 280 ? -20.447 -8.580 32.708 1.00 41.12 280 LEU A N 1
ATOM 2124 C CA . LEU A 1 280 ? -19.458 -8.673 31.632 1.00 41.12 280 LEU A CA 1
ATOM 2125 C C . LEU A 1 280 ? -20.117 -9.119 30.324 1.00 41.12 280 LEU A C 1
ATOM 2127 O O . LEU A 1 280 ? -19.848 -8.523 29.288 1.00 41.12 280 LEU A O 1
ATOM 2131 N N . ASN A 1 281 ? -21.022 -10.101 30.363 1.00 37.78 281 ASN A N 1
ATOM 2132 C CA . ASN A 1 281 ? -21.752 -10.545 29.172 1.00 37.78 281 ASN A CA 1
ATOM 2133 C C . ASN A 1 281 ? -22.859 -9.553 28.752 1.00 37.78 281 ASN A C 1
ATOM 2135 O O . ASN A 1 281 ? -23.034 -9.326 27.562 1.00 37.78 281 ASN A O 1
ATOM 2139 N N . GLY A 1 282 ? -23.568 -8.923 29.694 1.00 34.91 282 GLY A N 1
ATOM 2140 C CA . GLY A 1 282 ? -24.618 -7.932 29.413 1.00 34.91 282 GLY A CA 1
ATOM 2141 C C . GLY A 1 282 ? -24.065 -6.608 28.881 1.00 34.91 282 GLY A C 1
ATOM 2142 O O . GLY A 1 282 ? -24.607 -6.037 27.936 1.00 34.91 282 GLY A O 1
ATOM 2143 N N . SER A 1 283 ? -22.922 -6.158 29.407 1.00 41.44 283 SER A N 1
ATOM 2144 C CA . SER A 1 283 ? -22.190 -5.036 28.816 1.00 41.44 283 SER A CA 1
ATOM 2145 C C . SER A 1 283 ? -21.601 -5.408 27.453 1.00 41.44 283 SER A C 1
ATOM 2147 O O . SER A 1 283 ? -21.691 -4.614 26.527 1.00 41.44 283 SER A O 1
ATOM 2149 N N . ALA A 1 284 ? -21.097 -6.629 27.252 1.00 39.78 284 ALA A N 1
ATOM 2150 C CA . ALA A 1 284 ? -20.629 -7.051 25.931 1.00 39.78 284 ALA A CA 1
ATOM 2151 C C . ALA A 1 284 ? -21.719 -7.007 24.837 1.00 39.78 284 ALA A C 1
ATOM 2153 O O . ALA A 1 284 ? -21.378 -6.814 23.674 1.00 39.78 284 ALA A O 1
ATOM 2154 N N . THR A 1 285 ? -23.006 -7.134 25.189 1.00 39.66 285 THR A N 1
ATOM 2155 C CA . THR A 1 285 ? -24.136 -6.986 24.251 1.00 39.66 285 THR A CA 1
ATOM 2156 C C . THR A 1 285 ? -24.624 -5.546 24.068 1.00 39.66 285 THR A C 1
ATOM 2158 O O . THR A 1 285 ? -25.065 -5.197 22.978 1.00 39.66 285 THR A O 1
ATOM 2161 N N . GLU A 1 286 ? -24.526 -4.692 25.091 1.00 42.28 286 GLU A N 1
ATOM 2162 C CA . GLU A 1 286 ? -24.971 -3.286 25.031 1.00 42.28 286 GLU A CA 1
ATOM 2163 C C . GLU A 1 286 ? -24.004 -2.394 24.218 1.00 42.28 286 GLU A C 1
ATOM 2165 O O . GLU A 1 286 ? -24.398 -1.358 23.686 1.00 42.28 286 GLU A O 1
ATOM 2170 N N . PHE A 1 287 ? -22.743 -2.822 24.066 1.00 49.06 287 PHE A N 1
ATOM 2171 C CA . PHE A 1 287 ? -21.678 -2.072 23.378 1.00 49.06 287 PHE A CA 1
ATOM 2172 C C . PHE A 1 287 ? -21.202 -2.716 22.066 1.00 49.06 287 PHE A C 1
ATOM 2174 O O . PHE A 1 287 ? -20.145 -2.348 21.557 1.00 49.06 287 PHE A O 1
ATOM 2181 N N . ALA A 1 288 ? -21.984 -3.644 21.500 1.00 48.41 288 ALA A N 1
ATOM 2182 C CA . ALA A 1 288 ? -21.657 -4.358 20.261 1.00 48.41 288 ALA A CA 1
ATOM 2183 C C . ALA A 1 288 ? -21.348 -3.415 19.081 1.00 48.41 288 ALA A C 1
ATOM 2185 O O . ALA A 1 288 ? -20.480 -3.711 18.274 1.00 48.41 288 ALA A O 1
ATOM 2186 N N . ASP A 1 289 ? -22.005 -2.253 19.008 1.00 52.81 289 ASP A N 1
ATOM 2187 C CA . ASP A 1 289 ? -21.857 -1.275 17.919 1.00 52.81 289 ASP A CA 1
ATOM 2188 C C . ASP A 1 289 ? -20.856 -0.135 18.227 1.00 52.81 289 ASP A C 1
ATOM 2190 O O . ASP A 1 289 ? -20.920 0.935 17.616 1.00 52.81 289 ASP A O 1
ATOM 2194 N N . GLN A 1 290 ? -19.946 -0.306 19.195 1.00 61.78 290 GLN A N 1
ATOM 2195 C CA . GLN A 1 290 ? -18.924 0.707 19.489 1.00 61.78 290 GLN A CA 1
ATOM 2196 C C . GLN A 1 290 ? -17.692 0.549 18.590 1.00 61.78 290 GLN A C 1
ATOM 2198 O O . GLN A 1 290 ? -16.954 -0.431 18.677 1.00 61.78 290 GLN A O 1
ATOM 2203 N N . PHE A 1 291 ? -17.450 1.558 17.753 1.00 71.19 291 PHE A N 1
ATOM 2204 C CA . PHE A 1 291 ? -16.299 1.627 16.850 1.00 71.19 291 PHE A CA 1
ATOM 2205 C C . PHE A 1 291 ? -15.163 2.465 17.444 1.00 71.19 291 PHE A C 1
ATOM 2207 O O . PHE A 1 291 ? -15.410 3.390 18.221 1.00 71.19 291 PHE A O 1
ATOM 2214 N N . ASP A 1 292 ? -13.917 2.170 17.056 1.00 75.75 292 ASP A N 1
ATOM 2215 C CA . ASP A 1 292 ? -12.779 3.018 17.424 1.00 75.75 292 ASP A CA 1
ATOM 2216 C C . ASP A 1 292 ? -12.911 4.399 16.763 1.00 75.75 292 ASP A C 1
ATOM 2218 O O . ASP A 1 292 ? -13.220 4.512 15.574 1.00 75.75 292 ASP A O 1
ATOM 2222 N N . THR A 1 293 ? -12.666 5.454 17.539 1.00 79.31 293 THR A N 1
ATOM 2223 C CA . THR A 1 293 ? -12.839 6.851 17.124 1.00 79.31 293 THR A CA 1
ATOM 2224 C C . THR A 1 293 ? -11.550 7.642 17.313 1.00 79.31 293 THR A C 1
ATOM 2226 O O . THR A 1 293 ? -10.680 7.285 18.111 1.00 79.31 293 THR A O 1
ATOM 2229 N N . GLY A 1 294 ? -11.384 8.728 16.551 1.00 79.19 294 GLY A N 1
ATOM 2230 C CA . GLY A 1 294 ? -10.163 9.539 16.620 1.00 79.19 294 GLY A CA 1
ATOM 2231 C C . GLY A 1 294 ? -8.905 8.741 16.259 1.00 79.19 294 GLY A C 1
ATOM 2232 O O . GLY A 1 294 ? -7.827 8.989 16.804 1.00 79.19 294 GLY A O 1
ATOM 2233 N N . THR A 1 295 ? -9.048 7.757 15.368 1.00 85.50 295 THR A N 1
ATOM 2234 C CA . THR A 1 295 ? -7.976 6.831 14.986 1.00 85.50 295 THR A CA 1
ATOM 2235 C C . THR A 1 295 ? -6.854 7.524 14.224 1.00 85.50 295 THR A C 1
ATOM 2237 O O . THR A 1 295 ? -5.729 7.046 14.268 1.00 85.50 295 THR A O 1
ATOM 2240 N N . GLY A 1 296 ? -7.132 8.643 13.543 1.00 86.06 296 GLY A N 1
ATOM 2241 C CA . GLY A 1 296 ? -6.185 9.350 12.675 1.00 86.06 296 GLY A CA 1
ATOM 2242 C C . GLY A 1 296 ? -6.021 8.718 11.289 1.00 86.06 296 GLY A C 1
ATOM 2243 O O . GLY A 1 296 ? -5.395 9.327 10.423 1.00 86.06 296 GLY A O 1
ATOM 2244 N N . LEU A 1 297 ? -6.622 7.542 11.060 1.00 85.88 297 LEU A N 1
ATOM 2245 C CA . LEU A 1 297 ? -6.568 6.811 9.789 1.00 85.88 297 LEU A CA 1
ATOM 2246 C C . LEU A 1 297 ? -7.243 7.565 8.641 1.00 85.88 297 LEU A C 1
ATOM 2248 O O . LEU A 1 297 ? -6.864 7.389 7.484 1.00 85.88 297 LEU A O 1
ATOM 2252 N N . ASP A 1 298 ? -8.163 8.476 8.954 1.00 82.81 298 ASP A N 1
ATOM 2253 C CA . ASP A 1 298 ? -8.789 9.407 8.015 1.00 82.81 298 ASP A CA 1
ATOM 2254 C C . ASP A 1 298 ? -7.789 10.364 7.340 1.00 82.81 298 ASP A C 1
ATOM 2256 O O . ASP A 1 298 ? -8.068 10.889 6.257 1.00 82.81 298 ASP A O 1
ATOM 2260 N N . LYS A 1 299 ? -6.611 10.562 7.945 1.00 89.25 299 LYS A N 1
ATOM 2261 C CA . LYS A 1 299 ? -5.521 11.398 7.418 1.00 89.25 299 LYS A CA 1
ATOM 2262 C C . LYS A 1 299 ? -4.516 10.617 6.573 1.00 89.25 299 LYS A C 1
ATOM 2264 O O . LYS A 1 299 ? -3.538 11.203 6.112 1.00 89.25 299 LYS A O 1
ATOM 2269 N N . SER A 1 300 ? -4.735 9.317 6.390 1.00 88.25 300 SER A N 1
ATOM 2270 C CA . SER A 1 300 ? -3.943 8.506 5.467 1.00 88.25 300 SER A CA 1
ATOM 2271 C C . SER A 1 300 ? -4.195 8.960 4.026 1.00 88.25 300 SER A C 1
ATOM 2273 O O . SER A 1 300 ? -5.296 9.415 3.688 1.00 88.25 300 SER A O 1
ATOM 2275 N N . SER A 1 301 ? -3.169 8.860 3.187 1.00 88.38 301 SER A N 1
ATOM 2276 C CA . SER A 1 301 ? -3.206 9.339 1.805 1.00 88.38 301 SER A CA 1
ATOM 2277 C C . SER A 1 301 ? -2.518 8.367 0.859 1.00 88.38 301 SER A C 1
ATOM 2279 O O . SER A 1 301 ? -1.412 7.905 1.134 1.00 88.38 301 SER A O 1
ATOM 2281 N N . PHE A 1 302 ? -3.150 8.132 -0.285 1.00 82.88 302 PHE A N 1
ATOM 2282 C CA . PHE A 1 302 ? -2.583 7.436 -1.429 1.00 82.88 302 PHE A CA 1
ATOM 2283 C C . PHE A 1 302 ? -2.884 8.259 -2.680 1.00 82.88 302 PHE A C 1
ATOM 2285 O O . PHE A 1 302 ? -4.026 8.667 -2.891 1.00 82.88 302 PHE A O 1
ATOM 2292 N N . ASP A 1 303 ? -1.852 8.521 -3.473 1.00 79.00 303 ASP A N 1
ATOM 2293 C CA . ASP A 1 303 ? -1.943 9.268 -4.721 1.00 79.00 303 ASP A CA 1
ATOM 2294 C C . ASP A 1 303 ? -1.269 8.444 -5.830 1.00 79.00 303 ASP A C 1
ATOM 2296 O O . ASP A 1 303 ? -0.038 8.386 -5.880 1.00 79.00 303 ASP A O 1
ATOM 2300 N N . PRO A 1 304 ? -2.044 7.797 -6.721 1.00 69.12 304 PRO A N 1
ATOM 2301 C CA . PRO A 1 304 ? -1.483 6.948 -7.768 1.00 69.12 304 PRO A CA 1
ATOM 2302 C C . PRO A 1 304 ? -0.636 7.736 -8.778 1.00 69.12 304 PRO A C 1
ATOM 2304 O O . PRO A 1 304 ? 0.207 7.152 -9.456 1.00 69.12 304 PRO A O 1
ATOM 2307 N N . THR A 1 305 ? -0.796 9.064 -8.863 1.00 77.81 305 THR A N 1
ATOM 2308 C CA . THR A 1 305 ? -0.020 9.890 -9.801 1.00 77.81 305 THR A CA 1
ATOM 2309 C C . THR A 1 305 ? 1.461 9.976 -9.426 1.00 77.81 305 THR A C 1
ATOM 2311 O O . THR A 1 305 ? 2.293 10.253 -10.293 1.00 77.81 305 THR A O 1
ATOM 2314 N N . GLN A 1 306 ? 1.821 9.669 -8.172 1.00 80.12 306 GLN A N 1
ATOM 2315 C CA . GLN A 1 306 ? 3.213 9.647 -7.707 1.00 80.12 306 GLN A CA 1
ATOM 2316 C C . GLN A 1 306 ? 4.070 8.613 -8.449 1.00 80.12 306 GLN A C 1
ATOM 2318 O O . GLN A 1 306 ? 5.273 8.820 -8.588 1.00 80.12 306 GLN A O 1
ATOM 2323 N N . LEU A 1 307 ? 3.466 7.543 -8.983 1.00 78.00 307 LEU A N 1
ATOM 2324 C CA . LEU A 1 307 ? 4.170 6.529 -9.777 1.00 78.00 307 LEU A CA 1
ATOM 2325 C C . LEU A 1 307 ? 4.643 7.065 -11.132 1.00 78.00 307 LEU A C 1
ATOM 2327 O O . LEU A 1 307 ? 5.697 6.669 -11.627 1.00 78.00 307 LEU A O 1
ATOM 2331 N N . THR A 1 308 ? 3.869 7.964 -11.740 1.00 80.38 308 THR A N 1
ATOM 2332 C CA . THR A 1 308 ? 4.107 8.462 -13.103 1.00 80.38 308 THR A CA 1
ATOM 2333 C C . THR A 1 308 ? 4.712 9.859 -13.132 1.00 80.38 308 THR A C 1
ATOM 2335 O O . THR A 1 308 ? 5.321 10.236 -14.128 1.00 80.38 308 THR A O 1
ATOM 2338 N N . LYS A 1 309 ? 4.591 10.617 -12.038 1.00 83.69 309 LYS A N 1
ATOM 2339 C CA . LYS A 1 309 ? 5.176 11.953 -11.860 1.00 83.69 309 LYS A CA 1
ATOM 2340 C C . LYS A 1 309 ? 6.680 12.070 -12.181 1.00 83.69 309 LYS A C 1
ATOM 2342 O O . LYS A 1 309 ? 7.055 13.110 -12.717 1.00 83.69 309 LYS A O 1
ATOM 2347 N N . PRO A 1 310 ? 7.536 11.060 -11.922 1.00 84.62 310 PRO A N 1
ATOM 2348 C CA . PRO A 1 310 ? 8.964 11.159 -12.230 1.00 84.62 310 PRO A CA 1
ATOM 2349 C C . PRO A 1 310 ? 9.276 11.136 -13.737 1.00 84.62 310 PRO A C 1
ATOM 2351 O O . PRO A 1 310 ? 10.411 11.411 -14.129 1.00 84.62 310 PRO A O 1
ATOM 2354 N N . PHE A 1 311 ? 8.301 10.770 -14.579 1.00 85.06 311 PHE A N 1
ATOM 2355 C CA . PHE A 1 311 ? 8.459 10.547 -16.017 1.00 85.06 311 PHE A CA 1
ATOM 2356 C C . PHE A 1 311 ? 8.026 11.777 -16.826 1.00 85.06 311 PHE A C 1
ATOM 2358 O O . PHE A 1 311 ? 7.007 12.404 -16.540 1.00 85.06 311 PHE A O 1
ATOM 2365 N N . GLY A 1 312 ? 8.782 12.120 -17.871 1.00 79.38 312 GLY A N 1
ATOM 2366 C CA . GLY A 1 312 ? 8.531 13.322 -18.670 1.00 79.38 312 GLY A CA 1
ATOM 2367 C C . GLY A 1 312 ? 9.538 13.506 -19.804 1.00 79.38 312 GLY A C 1
ATOM 2368 O O . GLY A 1 312 ? 10.032 12.538 -20.375 1.00 79.38 312 GLY A O 1
ATOM 2369 N N . LYS A 1 313 ? 9.881 14.756 -20.150 1.00 76.88 313 LYS A N 1
ATOM 2370 C CA . LYS A 1 313 ? 10.972 15.025 -21.115 1.00 76.88 313 LYS A CA 1
ATOM 2371 C C . LYS A 1 313 ? 12.334 14.568 -20.579 1.00 76.88 313 LYS A C 1
ATOM 2373 O O . LYS A 1 313 ? 13.188 14.143 -21.348 1.00 76.88 313 LYS A O 1
ATOM 2378 N N . THR A 1 314 ? 12.510 14.661 -19.266 1.00 80.56 314 THR A N 1
ATOM 2379 C CA . THR A 1 314 ? 13.650 14.159 -18.500 1.00 80.56 314 THR A CA 1
ATOM 2380 C C . THR A 1 314 ? 13.125 13.564 -17.197 1.00 80.56 314 THR A C 1
ATOM 2382 O O . THR A 1 314 ? 12.047 13.950 -16.745 1.00 80.56 314 THR A O 1
ATOM 2385 N N . CYS A 1 315 ? 13.884 12.653 -16.587 1.00 83.38 315 CYS A N 1
ATOM 2386 C CA . CYS A 1 315 ? 13.559 12.133 -15.262 1.00 83.38 315 CYS A CA 1
ATOM 2387 C C . CYS A 1 315 ? 13.665 13.249 -14.214 1.00 83.38 315 CYS A C 1
ATOM 2389 O O . CYS A 1 315 ? 14.698 13.917 -14.141 1.00 83.38 315 CYS A O 1
ATOM 2391 N N . GLN A 1 316 ? 12.602 13.467 -13.438 1.00 83.88 316 GLN A N 1
ATOM 2392 C CA . GLN A 1 316 ? 12.514 14.536 -12.432 1.00 83.88 316 GLN A CA 1
ATOM 2393 C C . GLN A 1 316 ? 12.050 14.006 -11.071 1.00 83.88 316 GLN A C 1
ATOM 2395 O O . GLN A 1 316 ? 11.612 12.865 -10.948 1.00 83.88 316 GLN A O 1
ATOM 2400 N N . ASP A 1 317 ? 12.175 14.847 -10.044 1.00 78.44 317 ASP A N 1
ATOM 2401 C CA . ASP A 1 317 ? 11.736 14.545 -8.684 1.00 78.44 317 ASP A CA 1
ATOM 2402 C C . ASP A 1 317 ? 10.208 14.653 -8.499 1.00 78.44 317 ASP A C 1
ATOM 2404 O O . ASP A 1 317 ? 9.544 15.442 -9.182 1.00 78.44 317 ASP A O 1
ATOM 2408 N N . PRO A 1 318 ? 9.635 13.938 -7.511 1.00 73.06 318 PRO A N 1
ATOM 2409 C CA . PRO A 1 318 ? 10.288 12.950 -6.644 1.00 73.06 318 PRO A CA 1
ATOM 2410 C C . PRO A 1 318 ? 10.516 11.623 -7.391 1.00 73.06 318 PRO A C 1
ATOM 2412 O O . PRO A 1 318 ? 9.780 11.324 -8.317 1.00 73.06 318 PRO A O 1
ATOM 2415 N N . TYR A 1 319 ? 11.511 10.821 -6.991 1.00 88.06 319 TYR A N 1
ATOM 2416 C CA . TYR A 1 319 ? 11.818 9.485 -7.552 1.00 88.06 319 TYR A CA 1
ATOM 2417 C C . TYR A 1 319 ? 12.494 9.444 -8.938 1.00 88.06 319 TYR A C 1
ATOM 2419 O O . TYR A 1 319 ? 12.322 8.473 -9.678 1.00 88.06 319 TYR A O 1
ATOM 2427 N N . ALA A 1 320 ? 13.341 10.422 -9.283 1.00 87.38 320 ALA A N 1
ATOM 2428 C CA . ALA A 1 320 ? 14.059 10.451 -10.568 1.00 87.38 320 ALA A CA 1
ATOM 2429 C C . ALA A 1 320 ? 14.820 9.143 -10.891 1.00 87.38 320 ALA A C 1
ATOM 2431 O O . ALA A 1 320 ? 14.878 8.718 -12.044 1.00 87.38 320 ALA A O 1
ATOM 2432 N N . LEU A 1 321 ? 15.349 8.462 -9.867 1.00 89.38 321 LEU A N 1
ATOM 2433 C CA . LEU A 1 321 ? 16.038 7.177 -10.010 1.00 89.38 321 LEU A CA 1
ATOM 2434 C C . LEU A 1 321 ? 15.123 6.057 -10.538 1.00 89.38 321 LEU A C 1
ATOM 2436 O O . LEU A 1 321 ? 15.573 5.237 -11.336 1.00 89.38 321 LEU A O 1
ATOM 2440 N N . LEU A 1 322 ? 13.835 6.058 -10.169 1.00 89.62 322 LEU A N 1
ATOM 2441 C CA . LEU A 1 322 ? 12.851 5.120 -10.715 1.00 89.62 322 LEU A CA 1
ATOM 2442 C C . LEU A 1 322 ? 12.708 5.331 -12.225 1.00 89.62 322 LEU A C 1
ATOM 2444 O O . LEU A 1 322 ? 12.790 4.381 -12.999 1.00 89.62 322 LEU A O 1
ATOM 2448 N N . CYS A 1 323 ? 12.569 6.586 -12.655 1.00 87.38 323 CYS A N 1
ATOM 2449 C CA . CYS A 1 323 ? 12.508 6.922 -14.074 1.00 87.38 323 CYS A CA 1
ATOM 2450 C C . CYS A 1 323 ? 13.783 6.497 -14.820 1.00 87.38 323 CYS A C 1
ATOM 2452 O O . CYS A 1 323 ? 13.691 5.931 -15.912 1.00 87.38 323 CYS A O 1
ATOM 2454 N N . THR A 1 324 ? 14.964 6.671 -14.215 1.00 87.25 324 THR A N 1
ATOM 2455 C CA . THR A 1 324 ? 16.237 6.192 -14.779 1.00 87.25 324 THR A CA 1
ATOM 2456 C C . THR A 1 324 ? 16.251 4.672 -14.953 1.00 87.25 324 THR A C 1
ATOM 2458 O O . THR A 1 324 ? 16.648 4.182 -16.012 1.00 87.25 324 THR A O 1
ATOM 2461 N N . TRP A 1 325 ? 15.776 3.906 -13.965 1.00 88.56 325 TRP A N 1
ATOM 2462 C CA . TRP A 1 325 ? 15.698 2.441 -14.058 1.00 88.56 325 TRP A CA 1
ATOM 2463 C C . TRP A 1 325 ? 14.771 1.973 -15.181 1.00 88.56 325 TRP A C 1
ATOM 2465 O O . TRP A 1 325 ? 15.081 1.017 -15.895 1.00 88.56 325 TRP A O 1
ATOM 2475 N N . PHE A 1 326 ? 13.685 2.702 -15.419 1.00 87.94 326 PHE A N 1
ATOM 2476 C CA . PHE A 1 326 ? 12.769 2.459 -16.531 1.00 87.94 326 PHE A CA 1
ATOM 2477 C C . PHE A 1 326 ? 13.182 3.146 -17.846 1.00 87.94 326 PHE A C 1
ATOM 2479 O O . PHE A 1 326 ? 12.432 3.100 -18.820 1.00 87.94 326 PHE A O 1
ATOM 2486 N N . GLN A 1 327 ? 14.368 3.766 -17.916 1.00 86.50 327 GLN A N 1
ATOM 2487 C CA . GLN A 1 327 ? 14.858 4.500 -19.093 1.00 86.50 327 GLN A CA 1
ATOM 2488 C C . GLN A 1 327 ? 13.834 5.516 -19.638 1.00 86.50 327 GLN A C 1
ATOM 2490 O O . GLN A 1 327 ? 13.641 5.633 -20.849 1.00 86.50 327 GLN A O 1
ATOM 2495 N N . ASN A 1 328 ? 13.158 6.233 -18.733 1.00 84.69 328 ASN A N 1
ATOM 2496 C CA . ASN A 1 328 ? 12.104 7.208 -19.033 1.00 84.69 328 ASN A CA 1
ATOM 2497 C C . ASN A 1 328 ? 10.877 6.633 -19.777 1.00 84.69 328 ASN A C 1
ATOM 2499 O O . ASN A 1 328 ? 10.150 7.372 -20.438 1.00 84.69 328 ASN A O 1
ATOM 2503 N N . LYS A 1 329 ? 10.620 5.322 -19.669 1.00 82.00 329 LYS A N 1
ATOM 2504 C CA . LYS A 1 329 ? 9.419 4.668 -20.213 1.00 82.00 329 LYS A CA 1
ATOM 2505 C C . LYS A 1 329 ? 8.458 4.298 -19.089 1.00 82.00 329 LYS A C 1
ATOM 2507 O O . LYS A 1 329 ? 8.750 3.404 -18.300 1.00 82.00 329 LYS A O 1
ATOM 2512 N N . ASN A 1 330 ? 7.303 4.957 -19.025 1.00 76.31 330 ASN A N 1
ATOM 2513 C CA . ASN A 1 330 ? 6.278 4.676 -18.013 1.00 76.31 330 ASN A CA 1
ATOM 2514 C C . ASN A 1 330 ? 5.195 3.698 -18.487 1.00 76.31 330 ASN A C 1
ATOM 2516 O O . ASN A 1 330 ? 4.325 3.359 -17.693 1.00 76.31 330 ASN A O 1
ATOM 2520 N N . ASP A 1 331 ? 5.261 3.198 -19.726 1.00 70.56 331 ASP A N 1
ATOM 2521 C CA . ASP A 1 331 ? 4.240 2.325 -20.338 1.00 70.56 331 ASP A CA 1
ATOM 2522 C C . ASP A 1 331 ? 3.899 1.085 -19.492 1.00 70.56 331 ASP A C 1
ATOM 2524 O O . ASP A 1 331 ? 2.852 0.465 -19.659 1.00 70.56 331 ASP A O 1
ATOM 2528 N N . LYS A 1 332 ? 4.823 0.703 -18.607 1.00 65.88 332 LYS A N 1
ATOM 2529 C CA . LYS A 1 332 ? 4.733 -0.432 -17.688 1.00 65.88 332 LYS A CA 1
ATOM 2530 C C . LYS A 1 332 ? 4.175 -0.076 -16.305 1.00 65.88 332 LYS A C 1
ATOM 2532 O O . LYS A 1 332 ? 3.771 -0.972 -15.583 1.00 65.88 332 LYS A O 1
ATOM 2537 N N . LEU A 1 333 ? 4.152 1.201 -15.933 1.00 65.06 333 LEU A N 1
ATOM 2538 C CA . LEU A 1 333 ? 3.669 1.700 -14.637 1.00 65.06 333 LEU A CA 1
ATOM 2539 C C . LEU A 1 333 ? 2.270 2.334 -14.715 1.00 65.06 333 LEU A C 1
ATOM 2541 O O . LEU A 1 333 ? 1.704 2.674 -13.683 1.00 65.06 333 LEU A O 1
ATOM 2545 N N . VAL A 1 334 ? 1.746 2.532 -15.928 1.00 55.28 334 VAL A N 1
ATOM 2546 C CA . VAL A 1 334 ? 0.432 3.147 -16.210 1.00 55.28 334 VAL A CA 1
ATOM 2547 C C . VAL A 1 334 ? -0.678 2.091 -16.383 1.00 55.28 334 VAL A C 1
ATOM 2549 O O . VAL A 1 334 ? -1.841 2.458 -16.530 1.00 55.28 334 VAL A O 1
ATOM 2552 N N . GLN A 1 335 ? -0.323 0.801 -16.395 1.00 44.25 335 GLN A N 1
ATOM 2553 C CA . GLN A 1 335 ? -1.257 -0.320 -16.579 1.00 44.25 335 GLN A CA 1
ATOM 2554 C C . GLN A 1 335 ? -1.960 -0.671 -15.271 1.00 44.25 335 GLN A C 1
ATOM 2556 O O . GLN A 1 335 ? -1.243 -0.757 -14.246 1.00 44.25 335 GLN A O 1
#

Radius of gyration: 25.49 Å; Cα contacts (8 Å, |Δi|>4): 461; chains: 1; bounding box: 64×33×83 Å

Organism: Legionella pneumophila (NCBI:txid446)

Sequence (335 aa):
IIQAQADPTKSLKAAGSSSSGVAKGALTILGGQICMLGLQKQLQAQRDLYLSQSKSPPCGGNPTPEMNTFCRTAIPDFISTVNFVKKQNDDTPKQPFELDMPNFDKSSPFYFLNGICGTVKWNNISTSSQLQTARLSRAIAIQQMYVTLSTVAQVMVNNDPAFSTTTSTGNSKNDFSPIAKQQFGVPYKASGEVCTEYQQVCQTWGSVPSSTGSTPGVLFNGTEFLGAINDYNGIMMPTLNLIRQATSKEFDKKSRDFIAEANAKGWIMAGSYFFDLVKLNGSATEFADQFDTGTGLDKSSFDPTQLTKPFGKTCQDPYALLCTWFQNKNDKLVQ

Foldseek 3Di:
DDFQAADLVLLCVVCPAFNPLLLLLLVLLLQLLLLQVLLLLLLQVLLVVQVVVQCDPDCHDDHDPLLVCSNPDRRDRQLVQDQLLVQQVVPPPDPWGKAWRRHDDPPDSCNLCTNLQWMFTWGFDDADPVLPVCRSLQSVLSVQLSVLSNVVSVVLNCQFPLRDPDDQPDDPDPPADPRGSFAAWFFADPVRDGDDDPPDDTDWTAARCDPVRDGDGHPDTPVSSSVSSSSSSVSCVVVVVVRCCVPPPPNVVVVVVVVVVCVVPVPPPVVVVVVVVCVVVVVSVVCNNDHHGRTGSNVIDGDLCSQVVLADPAGDDDVSSSCVSVVRDCVSSVD

pLDDT: mean 71.88, std 17.43, range [28.03, 97.0]

Secondary structure (DSSP, 8-state):
--PPPP-HHHHHH-TTTTSHHHHHHHHHHHHHHHHHHHHHHHHHHHHHHHHHTTTSTTTSSS--HHHHHHHHSPPP-SGGG--HHHHHHHHTT-SSEEEESS---TTSTTGGGTTTT-EEEEPPP---GGGGGGTTHHHHHHHHHHHHHHHHHHHHHHTSGGG--S-----S--SS-TT-SSPPPEEEETTSPBP-STTS-EEEEEPPPPTTS-----S--SHHHHHHHHHHHHHHHHHHHHHHHHH-HHHHHHHHHHHHHHHHHS--SHHHHHHHHHHHHHHHHHTTT----S-SGGG-B--GGGGTTT-SSS--SSSHHHHHHTTT--TTT--

InterPro domains:
  IPR021528 Phagosome trafficking protein DotA [PF11388] (291-333)

Solvent-accessible surface area (backbone atoms only — not comparable to full-atom values): 18893 Å² total; per-residue (Å²): 133,63,74,45,75,55,59,49,67,54,43,64,66,39,65,83,82,50,27,38,23,59,57,47,28,52,53,31,50,36,54,18,43,34,43,32,54,47,50,46,52,47,52,45,53,51,43,51,55,30,57,73,37,59,80,35,76,61,54,7,79,85,41,54,73,72,42,43,49,55,63,73,48,80,82,69,69,46,71,80,38,58,52,47,50,59,52,54,68,72,45,66,84,64,74,69,42,73,48,41,27,35,37,55,55,87,88,42,94,58,30,76,51,45,35,49,27,13,38,49,26,33,38,71,63,90,64,62,85,92,41,60,85,49,46,56,42,58,31,48,16,51,42,47,22,47,58,53,34,46,58,55,25,50,53,56,49,55,31,20,65,91,68,39,93,68,82,83,87,72,67,104,70,69,82,55,65,91,68,38,74,62,46,62,36,41,45,16,28,90,87,73,44,76,57,87,54,91,88,55,77,57,77,48,49,38,50,60,88,39,98,80,76,61,70,60,78,47,81,40,61,69,56,66,66,45,47,26,51,41,47,25,46,66,51,39,47,64,49,54,52,51,52,48,59,74,67,38,68,65,54,61,48,52,51,51,53,45,52,55,48,32,70,73,63,78,74,53,72,66,55,48,56,52,50,49,50,50,49,53,37,51,49,28,58,77,52,22,80,65,67,74,55,79,44,42,18,61,70,31,44,60,52,80,62,53,72,54,58,8,47,61,100,57,61,32,76,69,49,30,67,60,19,57,74,47,70,56,54,56,84,76,75,76,112

Mean predicted aligned error: 12.79 Å